Protein AF-A0A9D5PRC6-F1 (afdb_monomer_lite)

Foldseek 3Di:
DPPVVVVVVVVVVVCVVVVVVVCVVVVNPPDDPVPFDFPDKDFLPDPVVVVCVLLVQLQDFQDQDTDWDQALVVVCVRSVVSNVLSCCVVPVCVFLVPVVLQVVLCVVPVVDDARGKAAQVNSVVSSCQAANDDDDRDDADDPFWGADVVSRIIDGRDNDDRNQKDKTWGMWGDGPFWIFTWIWIDDDHDIWIKTWIWTQDPVRGIYTNIMDTD

Sequence (214 aa):
MKNGFLLVLLTAAAVMLFSCTLMDDLGFDTYDYMGEAVTATHTGDSETAALLRPILDILITDSTELPAFDNMGDAITSYRDAVLRHMLETEYTKYSGNRRLIEEAAEEYPELQITQIIPADDFEYTVYRYFGGDVKVSHKDGGVFRYLKKVEGYICNMVPADGGVEAEIISVDETERTYRVRFRCTADETTSEYTALVIKREDGTYYFKKLERA

pLDDT: mean 85.23, std 15.08, range [41.72, 98.06]

Secondary structure (DSSP, 8-state):
--HHHHHHHHHHHHHHHHHHHHHHHTT-----GGGSPP-EEEETTSHHHHHHHHHHTTT-SS-S-PPPBSSHHHHHHHHHHHHHHHHHHHHHHHHHS-HHHHHHHHHH-TTS--S--EEHHHHHHHHHHHH-S-PPP-----SSEEEETTTTEEEESSPPPP---EEEEEEEEE-SSEEEEEEEEEETTEEEEEEEEEEEPTTS-EEEEEEEE-

Radius of gyration: 21.77 Å; chains: 1; bounding box: 44×68×54 Å

Structure (mmCIF, N/CA/C/O backbone):
data_AF-A0A9D5PRC6-F1
#
_entry.id   AF-A0A9D5PRC6-F1
#
loop_
_atom_site.group_PDB
_atom_site.id
_atom_site.type_symbol
_atom_site.label_atom_id
_atom_site.label_alt_id
_atom_site.label_comp_id
_atom_site.label_asym_id
_atom_site.label_entity_id
_atom_site.label_seq_id
_atom_site.pdbx_PDB_ins_code
_atom_site.Cartn_x
_atom_site.Cartn_y
_atom_site.Cartn_z
_atom_site.occupancy
_atom_site.B_iso_or_equiv
_atom_site.auth_seq_id
_atom_site.auth_comp_id
_atom_site.auth_asym_id
_atom_site.auth_atom_id
_atom_site.pdbx_PDB_model_num
ATOM 1 N N . MET A 1 1 ? 9.032 -55.798 -24.758 1.00 50.19 1 MET A N 1
ATOM 2 C CA . MET A 1 1 ? 9.297 -54.708 -23.786 1.00 50.19 1 MET A CA 1
ATOM 3 C C . MET A 1 1 ? 9.374 -53.312 -24.437 1.00 50.19 1 MET A C 1
ATOM 5 O O . MET A 1 1 ? 10.194 -52.509 -24.026 1.00 50.19 1 MET A O 1
ATOM 9 N N . LYS A 1 2 ? 8.532 -52.972 -25.430 1.00 51.09 2 LYS A N 1
ATOM 10 C CA . LYS A 1 2 ? 8.509 -51.611 -26.025 1.00 51.09 2 LYS A CA 1
ATOM 11 C C . LYS A 1 2 ? 7.210 -50.830 -25.761 1.00 51.09 2 LYS A C 1
ATOM 13 O O . LYS A 1 2 ? 7.228 -49.610 -25.820 1.00 51.09 2 LYS A O 1
ATOM 18 N N . ASN A 1 3 ? 6.124 -51.504 -25.371 1.00 51.22 3 ASN A N 1
ATOM 19 C CA . ASN A 1 3 ? 4.805 -50.867 -25.237 1.00 51.22 3 ASN A CA 1
ATOM 20 C C . ASN A 1 3 ? 4.518 -50.300 -23.833 1.00 51.22 3 ASN A C 1
ATOM 22 O O . ASN A 1 3 ? 3.679 -49.420 -23.702 1.00 51.22 3 ASN A O 1
ATOM 26 N N . GLY A 1 4 ? 5.221 -50.762 -22.791 1.00 50.00 4 GLY A N 1
ATOM 27 C CA . GLY A 1 4 ? 5.033 -50.257 -21.421 1.00 50.00 4 GLY A CA 1
ATOM 28 C C . GLY A 1 4 ? 5.674 -48.887 -21.182 1.00 50.00 4 GLY A C 1
ATOM 29 O O . GLY A 1 4 ? 5.119 -48.066 -20.467 1.00 50.00 4 GLY A O 1
ATOM 30 N N . PHE A 1 5 ? 6.809 -48.610 -21.831 1.00 53.84 5 PHE A N 1
ATOM 31 C CA . PHE A 1 5 ? 7.535 -47.346 -21.663 1.00 53.84 5 PHE A CA 1
ATOM 32 C C . PHE A 1 5 ? 6.818 -46.172 -22.349 1.00 53.84 5 PHE A C 1
ATOM 34 O O . PHE A 1 5 ? 6.781 -45.073 -21.809 1.00 53.84 5 PHE A O 1
ATOM 41 N N . LEU A 1 6 ? 6.182 -46.424 -23.501 1.00 50.84 6 LEU A N 1
ATOM 42 C CA . LEU A 1 6 ? 5.393 -45.422 -24.223 1.00 50.84 6 LEU A CA 1
ATOM 43 C C . LEU A 1 6 ? 4.121 -45.032 -23.451 1.00 50.84 6 LEU A C 1
ATOM 45 O O . LEU A 1 6 ? 3.766 -43.860 -23.414 1.00 50.84 6 LEU A O 1
ATOM 49 N N . LEU A 1 7 ? 3.465 -46.005 -22.805 1.00 51.66 7 LEU A N 1
ATOM 50 C CA . LEU A 1 7 ? 2.259 -45.768 -22.008 1.00 51.66 7 LEU A CA 1
ATOM 51 C C . LEU A 1 7 ? 2.567 -44.910 -20.773 1.00 51.66 7 LEU A C 1
ATOM 53 O O . LEU A 1 7 ? 1.839 -43.963 -20.510 1.00 51.66 7 LEU A O 1
ATOM 57 N N . VAL A 1 8 ? 3.679 -45.193 -20.079 1.00 60.03 8 VAL A N 1
ATOM 58 C CA . VAL A 1 8 ? 4.138 -44.411 -18.916 1.00 60.03 8 VAL A CA 1
ATOM 59 C C . VAL A 1 8 ? 4.483 -42.970 -19.311 1.00 60.03 8 VAL A C 1
ATOM 61 O O . VAL A 1 8 ? 4.082 -42.039 -18.612 1.00 60.03 8 VAL A O 1
ATOM 64 N N . LEU A 1 9 ? 5.148 -42.768 -20.455 1.00 54.03 9 LEU A N 1
ATOM 65 C CA . LEU A 1 9 ? 5.464 -41.435 -20.986 1.00 54.03 9 LEU A CA 1
ATOM 66 C C . LEU A 1 9 ? 4.210 -40.642 -21.385 1.00 54.03 9 LEU A C 1
ATOM 68 O O . LEU A 1 9 ? 4.129 -39.451 -21.101 1.00 54.03 9 LEU A O 1
ATOM 72 N N . LEU A 1 10 ? 3.217 -41.301 -21.989 1.00 55.31 10 LEU A N 1
ATOM 73 C CA . LEU A 1 10 ? 1.932 -40.686 -22.341 1.00 55.31 10 LEU A CA 1
ATOM 74 C C . LEU A 1 10 ? 1.116 -40.303 -21.099 1.00 55.31 10 LEU A C 1
ATOM 76 O O . LEU A 1 10 ? 0.544 -39.217 -21.070 1.00 55.31 10 LEU A O 1
ATOM 80 N N . THR A 1 11 ? 1.104 -41.134 -20.051 1.00 57.84 11 THR A N 1
ATOM 81 C CA . THR A 1 11 ? 0.463 -40.771 -18.775 1.00 57.84 11 THR A CA 1
ATOM 82 C C . THR A 1 11 ? 1.202 -39.653 -18.042 1.00 57.84 11 THR A C 1
ATOM 84 O O . THR A 1 11 ? 0.547 -38.782 -17.484 1.00 57.84 11 THR A O 1
ATOM 87 N N . ALA A 1 12 ? 2.539 -39.611 -18.080 1.00 55.56 12 ALA A N 1
ATOM 88 C CA . ALA A 1 12 ? 3.309 -38.523 -17.473 1.00 55.56 12 ALA A CA 1
ATOM 89 C C . ALA A 1 12 ? 3.096 -37.186 -18.208 1.00 55.56 12 ALA A C 1
ATOM 91 O O . ALA A 1 12 ? 2.919 -36.156 -17.564 1.00 55.56 12 ALA A O 1
ATOM 92 N N . ALA A 1 13 ? 3.038 -37.208 -19.544 1.00 55.78 13 ALA A N 1
ATOM 93 C CA . ALA A 1 13 ? 2.726 -36.028 -20.349 1.00 55.78 13 ALA A CA 1
ATOM 94 C C . ALA A 1 13 ? 1.284 -35.542 -20.127 1.00 55.78 13 ALA A C 1
ATOM 96 O O . ALA A 1 13 ? 1.055 -34.343 -20.012 1.00 55.78 13 ALA A O 1
ATOM 97 N N . ALA A 1 14 ? 0.317 -36.459 -20.002 1.00 54.25 14 ALA A N 1
ATOM 98 C CA . ALA A 1 14 ? -1.061 -36.102 -19.677 1.00 54.25 14 ALA A CA 1
ATOM 99 C C . ALA A 1 14 ? -1.172 -35.479 -18.275 1.00 54.25 14 ALA A C 1
ATOM 101 O O . ALA A 1 14 ? -1.819 -34.452 -18.128 1.00 54.25 14 ALA A O 1
ATOM 102 N N . VAL A 1 15 ? -0.494 -36.031 -17.262 1.00 56.38 15 VAL A N 1
ATOM 103 C CA . VAL A 1 15 ? -0.491 -35.458 -15.903 1.00 56.38 15 VAL A CA 1
ATOM 104 C C . VAL A 1 15 ? 0.125 -34.054 -15.879 1.00 56.38 15 VAL A C 1
ATOM 106 O O . VAL A 1 15 ? -0.417 -33.197 -15.192 1.00 56.38 15 VAL A O 1
ATOM 109 N N . MET A 1 16 ? 1.173 -33.779 -16.667 1.00 53.75 16 MET A N 1
ATOM 110 C CA . MET A 1 16 ? 1.731 -32.420 -16.781 1.00 53.75 16 MET A CA 1
ATOM 111 C C . MET A 1 16 ? 0.805 -31.439 -17.519 1.00 53.75 16 MET A C 1
ATOM 113 O O . MET A 1 16 ? 0.735 -30.267 -17.163 1.00 53.75 16 MET A O 1
ATOM 117 N N . LEU A 1 17 ? 0.071 -31.899 -18.538 1.00 50.28 17 LEU A N 1
ATOM 118 C CA . LEU A 1 17 ? -0.867 -31.049 -19.284 1.00 50.28 17 LEU A CA 1
ATOM 119 C C . LEU A 1 17 ? -2.160 -30.773 -18.495 1.00 50.28 17 LEU A C 1
ATOM 121 O O . LEU A 1 17 ? -2.741 -29.695 -18.619 1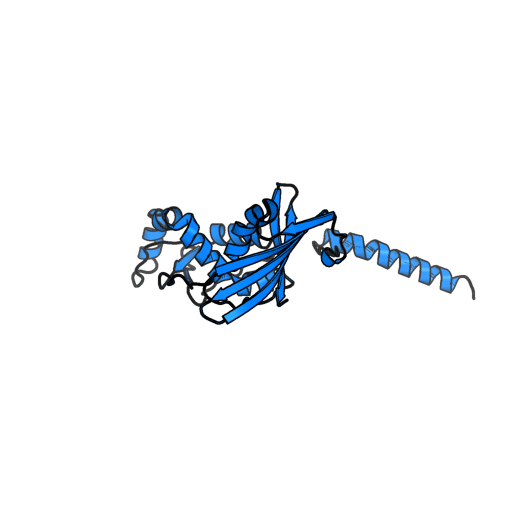.00 50.28 17 LEU A O 1
ATOM 125 N N . PHE A 1 18 ? -2.590 -31.713 -17.648 1.00 47.97 18 PHE A N 1
ATOM 126 C CA . PHE A 1 18 ? -3.718 -31.515 -16.734 1.00 47.97 18 PHE A CA 1
ATOM 127 C C . PHE A 1 18 ? -3.333 -30.762 -15.454 1.00 47.97 18 PHE A C 1
ATOM 129 O O . PHE A 1 18 ? -4.198 -30.134 -14.858 1.00 47.97 18 PHE A O 1
ATOM 136 N N . SER A 1 19 ? -2.066 -30.770 -15.020 1.00 48.88 19 SER A N 1
ATOM 137 C CA . SER A 1 19 ? -1.666 -30.030 -13.815 1.00 48.88 19 SER A CA 1
ATOM 138 C C . SER A 1 19 ? -1.681 -28.515 -14.007 1.00 48.88 19 SER A C 1
ATOM 140 O O . SER A 1 19 ? -2.029 -27.810 -13.070 1.00 48.88 19 SER A O 1
ATOM 142 N N . CYS A 1 20 ? -1.356 -28.011 -15.203 1.00 48.41 20 CYS A N 1
ATOM 143 C CA . CYS A 1 20 ? -1.416 -26.569 -15.475 1.00 48.41 20 CYS A CA 1
ATOM 144 C C . CYS A 1 20 ? -2.861 -26.051 -15.483 1.00 48.41 20 CYS A C 1
ATOM 146 O O . CYS A 1 20 ? -3.150 -25.041 -14.859 1.00 48.41 20 CYS A O 1
ATOM 148 N N . THR A 1 21 ? -3.786 -26.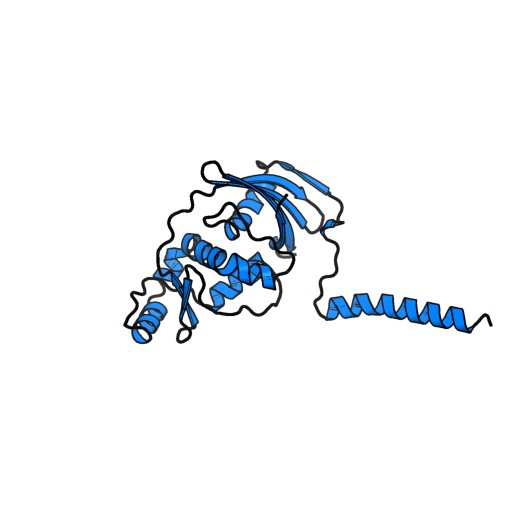790 -16.101 1.00 51.16 21 THR A N 1
ATOM 149 C CA . THR A 1 21 ? -5.207 -26.400 -16.152 1.00 51.16 21 THR A CA 1
ATOM 150 C C . THR A 1 21 ? -5.900 -26.519 -14.795 1.00 51.16 21 THR A C 1
ATOM 152 O O . THR A 1 21 ? -6.727 -25.682 -14.457 1.00 51.16 21 THR A O 1
ATOM 155 N N . LEU A 1 22 ? -5.525 -27.511 -13.979 1.00 43.19 22 LEU A N 1
ATOM 156 C CA . LEU A 1 22 ? -6.057 -27.660 -12.624 1.00 43.19 22 LEU A CA 1
ATOM 157 C C . LEU A 1 22 ? -5.512 -26.597 -11.650 1.00 43.19 22 LEU A C 1
ATOM 159 O O . LEU A 1 22 ? -6.193 -26.262 -10.690 1.00 43.19 22 LEU A O 1
ATOM 163 N N . MET A 1 23 ? -4.291 -26.089 -11.862 1.00 48.72 23 MET A N 1
ATOM 164 C CA . MET A 1 23 ? -3.706 -25.025 -11.033 1.00 48.72 23 MET A CA 1
ATOM 165 C C . MET A 1 23 ? -4.335 -23.659 -11.318 1.00 48.72 23 MET A C 1
ATOM 167 O O . MET A 1 23 ? -4.643 -22.944 -10.364 1.00 48.72 23 MET A O 1
ATOM 171 N N . ASP A 1 24 ? -4.607 -23.350 -12.588 1.00 46.22 24 ASP A N 1
ATOM 172 C CA . ASP A 1 24 ? -5.324 -22.130 -12.976 1.00 46.22 24 ASP A CA 1
ATOM 173 C C . ASP A 1 24 ? -6.770 -22.131 -12.430 1.00 46.22 24 ASP A C 1
ATOM 175 O O . ASP A 1 24 ? -7.211 -21.134 -11.858 1.00 46.22 24 ASP A O 1
ATOM 179 N N . ASP A 1 25 ? -7.479 -23.270 -12.487 1.00 41.72 25 ASP A N 1
ATOM 180 C CA . ASP A 1 25 ? -8.833 -23.431 -11.910 1.00 41.72 25 ASP A CA 1
ATOM 181 C C . ASP A 1 25 ? -8.857 -23.376 -10.365 1.00 41.72 25 ASP A C 1
ATOM 183 O O . ASP A 1 25 ? -9.903 -23.124 -9.764 1.00 41.72 25 ASP A O 1
ATOM 187 N N . LEU A 1 26 ? -7.715 -23.603 -9.706 1.00 49.12 26 LEU A N 1
ATOM 188 C CA . LEU A 1 26 ? -7.546 -23.484 -8.251 1.00 49.12 26 LEU A CA 1
ATOM 189 C C . LEU A 1 26 ? -7.048 -22.093 -7.814 1.00 49.12 26 LEU A C 1
ATOM 191 O O . LEU A 1 26 ? -6.784 -21.899 -6.627 1.00 49.12 26 LEU A O 1
ATOM 195 N N . GLY A 1 27 ? -6.914 -21.138 -8.742 1.00 50.41 27 GLY A N 1
ATOM 196 C CA . GLY A 1 27 ? -6.480 -19.768 -8.451 1.00 50.41 27 GLY A CA 1
ATOM 197 C C . GLY A 1 27 ? -4.969 -19.605 -8.246 1.00 50.41 27 GLY A C 1
ATOM 198 O O . GLY A 1 27 ? -4.519 -18.544 -7.812 1.00 50.41 27 GLY A O 1
ATOM 199 N N . PHE A 1 28 ? -4.162 -20.625 -8.560 1.00 52.41 28 PHE A N 1
ATOM 200 C CA . PHE A 1 28 ? -2.706 -20.509 -8.517 1.00 52.41 28 PHE A CA 1
ATOM 201 C C . PHE A 1 28 ? -2.202 -19.866 -9.808 1.00 52.41 28 PHE A C 1
ATOM 203 O O . PHE A 1 28 ? -2.021 -20.526 -10.824 1.00 52.41 28 PHE A O 1
ATOM 210 N N . ASP A 1 29 ? -1.936 -18.566 -9.746 1.00 67.88 29 ASP A N 1
ATOM 211 C CA . ASP A 1 29 ? -1.265 -17.815 -10.805 1.00 67.88 29 ASP A CA 1
ATOM 212 C C . ASP A 1 29 ? 0.195 -18.291 -10.954 1.00 67.88 29 ASP A C 1
ATOM 214 O O . ASP A 1 29 ? 1.088 -17.848 -10.225 1.00 67.88 29 ASP A O 1
ATOM 218 N N . THR A 1 30 ? 0.409 -19.249 -11.864 1.00 68.19 30 THR A N 1
ATOM 219 C CA . THR A 1 30 ? 1.711 -19.883 -12.160 1.00 68.19 30 THR A CA 1
ATOM 220 C C . THR A 1 30 ? 2.504 -19.168 -13.255 1.00 68.19 30 THR A C 1
ATOM 222 O O . THR A 1 30 ? 3.562 -19.645 -13.673 1.00 68.19 30 THR A O 1
ATOM 225 N N . TYR A 1 31 ? 2.003 -18.031 -13.739 1.00 80.19 31 TYR A N 1
ATOM 226 C CA . TYR A 1 31 ? 2.613 -17.306 -14.841 1.00 80.19 31 TYR A CA 1
ATOM 227 C C . TYR A 1 31 ? 3.961 -16.683 -14.432 1.00 80.19 31 TYR A C 1
ATOM 229 O O . TYR A 1 31 ? 4.071 -16.001 -13.410 1.00 80.19 31 TYR A O 1
ATOM 237 N N . ASP A 1 32 ? 5.003 -16.896 -15.244 1.00 83.88 32 ASP A N 1
ATOM 238 C CA . ASP A 1 32 ? 6.338 -16.332 -15.006 1.00 83.88 32 ASP A CA 1
ATOM 239 C C . ASP A 1 32 ? 6.432 -14.880 -15.501 1.00 83.88 32 ASP A C 1
ATOM 241 O O . ASP A 1 32 ? 6.961 -14.576 -16.572 1.00 83.88 32 ASP A O 1
ATOM 245 N N . TYR A 1 33 ? 5.925 -13.963 -14.682 1.00 86.12 33 TYR A N 1
ATOM 246 C CA . TYR A 1 33 ? 5.985 -12.524 -14.945 1.00 86.12 33 TYR A CA 1
ATOM 247 C C . TYR A 1 33 ? 7.414 -11.961 -14.987 1.00 86.12 33 TYR A C 1
ATOM 249 O O . TYR A 1 33 ? 7.675 -10.965 -15.666 1.00 86.12 33 TYR A O 1
ATOM 257 N N . MET A 1 34 ? 8.363 -12.574 -14.272 1.00 83.62 34 MET A N 1
ATOM 258 C CA . MET A 1 34 ? 9.761 -12.123 -14.259 1.00 83.62 34 MET A CA 1
ATOM 259 C C . MET A 1 34 ? 10.513 -12.556 -15.524 1.00 83.62 34 MET A C 1
ATOM 261 O O . MET A 1 34 ? 11.491 -11.911 -15.903 1.00 83.62 34 MET A O 1
ATOM 265 N N . GLY A 1 35 ? 10.032 -13.599 -16.203 1.00 85.62 35 GLY A N 1
ATOM 266 C CA . GLY A 1 35 ? 10.521 -14.052 -17.503 1.00 85.62 35 GLY A CA 1
ATOM 267 C C . GLY A 1 35 ? 9.974 -13.276 -18.707 1.00 85.62 35 GLY A C 1
ATOM 268 O O . GLY A 1 35 ? 10.502 -13.433 -19.808 1.00 85.62 35 GLY A O 1
ATOM 269 N N . GLU A 1 36 ? 8.950 -12.427 -18.535 1.00 92.12 36 GLU A N 1
ATOM 270 C CA . GLU A 1 36 ? 8.389 -11.647 -19.648 1.00 92.12 36 GLU A CA 1
ATOM 271 C C . GLU A 1 36 ? 9.439 -10.744 -20.311 1.00 92.12 36 GLU A C 1
ATOM 273 O O . GLU A 1 36 ? 10.286 -10.133 -19.647 1.00 92.12 36 GLU A O 1
ATOM 278 N N . ALA A 1 37 ? 9.358 -10.637 -21.638 1.00 92.94 37 ALA A N 1
ATOM 279 C CA . ALA A 1 37 ? 10.221 -9.755 -22.405 1.00 92.94 37 ALA A CA 1
ATOM 280 C C . ALA A 1 37 ? 9.871 -8.287 -22.129 1.00 92.94 37 ALA A C 1
ATOM 282 O O . ALA A 1 37 ? 8.705 -7.890 -22.172 1.00 92.94 37 ALA A O 1
ATOM 283 N N . VAL A 1 38 ? 10.902 -7.480 -21.886 1.00 96.38 38 VAL A N 1
ATOM 284 C CA . VAL A 1 38 ? 10.763 -6.030 -21.733 1.00 96.38 38 VAL A CA 1
ATOM 285 C C . VAL A 1 38 ? 10.447 -5.422 -23.097 1.00 96.38 38 VAL A C 1
ATOM 287 O O . VAL A 1 38 ? 11.204 -5.588 -24.055 1.00 96.38 38 VAL A O 1
ATOM 290 N N . THR A 1 39 ? 9.313 -4.733 -23.186 1.00 96.44 39 THR A N 1
ATOM 291 C CA . THR A 1 39 ? 8.850 -4.036 -24.391 1.00 96.44 39 THR A CA 1
ATOM 292 C C . THR A 1 39 ? 9.319 -2.586 -24.426 1.00 96.44 39 THR A C 1
ATOM 294 O O . THR A 1 39 ? 9.500 -2.035 -25.511 1.00 96.44 39 THR A O 1
ATOM 297 N N . ALA A 1 40 ? 9.527 -1.970 -23.258 1.00 96.19 40 ALA A N 1
ATOM 298 C CA . ALA A 1 40 ? 10.061 -0.619 -23.123 1.00 96.19 40 ALA A CA 1
ATOM 299 C C . ALA A 1 40 ? 10.750 -0.432 -21.763 1.00 96.19 40 ALA A C 1
ATOM 301 O O . ALA A 1 40 ? 10.343 -1.035 -20.775 1.00 96.19 40 ALA A O 1
ATOM 302 N N . THR A 1 41 ? 11.752 0.442 -21.712 1.00 97.00 41 THR A N 1
ATOM 303 C CA . THR A 1 41 ? 12.386 0.886 -20.464 1.00 97.00 41 THR A CA 1
ATOM 304 C C . THR A 1 41 ? 12.214 2.391 -20.350 1.00 97.00 41 THR A C 1
ATOM 306 O O . THR A 1 41 ? 12.559 3.132 -21.273 1.00 97.00 41 THR A O 1
ATOM 309 N N . HIS A 1 42 ? 11.699 2.834 -19.209 1.00 97.12 42 HIS A N 1
ATOM 310 C CA . HIS A 1 42 ? 11.409 4.229 -18.913 1.00 97.12 42 HIS A CA 1
ATOM 311 C C . HIS A 1 42 ? 12.264 4.722 -17.745 1.00 97.12 42 HIS A C 1
ATOM 313 O O . HIS A 1 42 ? 12.591 3.972 -16.823 1.00 97.12 42 HIS A O 1
ATOM 319 N N . THR A 1 43 ? 12.620 6.000 -17.779 1.00 96.50 43 THR A N 1
ATOM 320 C CA . THR A 1 43 ? 13.348 6.683 -16.705 1.00 96.50 43 THR A CA 1
ATOM 321 C C . THR A 1 43 ? 12.412 7.086 -15.562 1.00 96.50 43 THR A C 1
ATOM 323 O O . THR A 1 43 ? 11.187 7.108 -15.717 1.00 96.50 43 THR A O 1
ATOM 326 N N . GLY A 1 44 ? 12.989 7.416 -14.404 1.00 92.00 44 GLY A N 1
ATOM 327 C CA . GLY A 1 44 ? 12.258 7.851 -13.208 1.00 92.00 44 GLY A CA 1
ATOM 328 C C . GLY A 1 44 ? 11.383 9.099 -13.361 1.00 92.00 44 GLY A C 1
ATOM 329 O O . GLY A 1 44 ? 10.431 9.276 -12.607 1.00 92.00 44 GLY A O 1
ATOM 330 N N . ASP A 1 45 ? 11.670 9.939 -14.353 1.00 93.88 45 ASP A N 1
ATOM 331 C CA . ASP A 1 45 ? 10.947 11.173 -14.686 1.00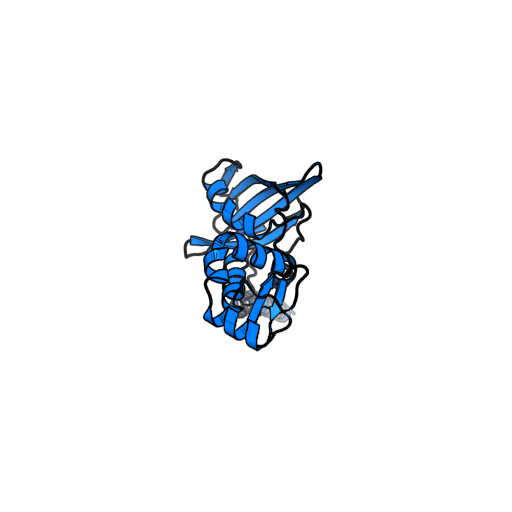 93.88 45 ASP A CA 1
ATOM 332 C C . ASP A 1 45 ? 9.901 10.994 -15.806 1.00 93.88 45 ASP A C 1
ATOM 334 O O . ASP A 1 45 ? 9.273 11.961 -16.237 1.00 93.88 45 ASP A O 1
ATOM 338 N N . SER A 1 46 ? 9.699 9.764 -16.284 1.00 95.12 46 SER A N 1
ATOM 339 C CA . SER A 1 46 ? 8.727 9.452 -17.336 1.00 95.12 46 SER A CA 1
ATOM 340 C C . SER A 1 46 ? 7.268 9.550 -16.868 1.00 95.12 46 SER A C 1
ATOM 342 O O . SER A 1 46 ? 6.955 9.407 -15.685 1.00 95.12 46 SER A O 1
ATOM 344 N N . GLU A 1 47 ? 6.337 9.699 -17.818 1.00 95.44 47 GLU A N 1
ATOM 345 C CA . GLU A 1 47 ? 4.892 9.630 -17.540 1.00 95.44 47 GLU A CA 1
ATOM 346 C C . GLU A 1 47 ? 4.488 8.276 -16.932 1.00 95.44 47 GLU A C 1
ATOM 348 O O . GLU A 1 47 ? 3.655 8.225 -16.027 1.00 95.44 47 GLU A O 1
ATOM 353 N N . THR A 1 48 ? 5.128 7.184 -17.367 1.00 94.56 48 THR A N 1
ATOM 354 C CA . THR A 1 48 ? 4.930 5.841 -16.802 1.00 94.56 48 THR A CA 1
ATOM 355 C C . THR A 1 48 ? 5.342 5.789 -15.332 1.00 94.56 48 THR A C 1
ATOM 357 O O . THR A 1 48 ? 4.610 5.252 -14.501 1.00 94.56 48 THR A O 1
ATOM 360 N N . ALA A 1 49 ? 6.488 6.379 -14.980 1.00 94.69 49 ALA A N 1
ATOM 361 C CA . ALA A 1 49 ? 6.929 6.468 -13.591 1.00 94.69 49 ALA A CA 1
ATOM 362 C C . ALA A 1 49 ? 5.975 7.336 -12.752 1.00 94.69 49 ALA A C 1
ATOM 364 O O . ALA A 1 49 ? 5.594 6.934 -11.653 1.00 94.69 49 ALA A O 1
ATOM 365 N N . ALA A 1 50 ? 5.511 8.471 -13.285 1.00 93.69 50 ALA A N 1
ATOM 366 C CA . ALA A 1 50 ? 4.533 9.326 -12.611 1.00 93.69 50 ALA A CA 1
ATOM 367 C C . ALA A 1 50 ? 3.203 8.599 -12.336 1.00 93.69 50 ALA A C 1
ATOM 369 O O . ALA A 1 50 ? 2.604 8.787 -11.279 1.00 93.69 50 ALA A O 1
ATOM 370 N N . LEU A 1 51 ? 2.769 7.728 -13.249 1.00 92.88 51 LEU A N 1
ATOM 371 C CA . LEU A 1 51 ? 1.579 6.893 -13.082 1.00 92.88 51 LEU A CA 1
ATOM 372 C C . LEU A 1 51 ? 1.761 5.799 -12.014 1.00 92.88 51 LEU A C 1
ATOM 374 O O . LEU A 1 51 ? 0.808 5.469 -11.309 1.00 92.88 51 LEU A O 1
ATOM 378 N N . LEU A 1 52 ? 2.973 5.260 -11.857 1.00 93.88 52 LEU A N 1
ATOM 379 C CA . LEU A 1 52 ? 3.290 4.234 -10.855 1.00 93.88 52 LEU A CA 1
ATOM 380 C C . LEU A 1 52 ? 3.678 4.813 -9.489 1.00 93.88 52 LEU A C 1
ATOM 382 O O . LEU A 1 52 ? 3.751 4.081 -8.504 1.00 93.88 52 LEU A O 1
ATOM 386 N N . ARG A 1 53 ? 3.903 6.122 -9.392 1.00 91.81 53 ARG A N 1
ATOM 387 C CA . ARG A 1 53 ? 4.276 6.758 -8.129 1.00 91.81 53 ARG A CA 1
ATOM 388 C C . ARG A 1 53 ? 3.209 6.599 -7.030 1.00 91.81 53 ARG A C 1
ATOM 390 O O . ARG A 1 53 ? 3.573 6.106 -5.966 1.00 91.81 53 ARG A O 1
ATOM 397 N N . PRO A 1 54 ? 1.912 6.881 -7.269 1.00 88.94 54 PRO A N 1
ATOM 398 C CA . PRO A 1 54 ? 0.895 6.785 -6.220 1.00 88.94 54 PRO A CA 1
ATOM 399 C C . PRO A 1 54 ? 0.719 5.376 -5.649 1.00 88.94 54 PRO A C 1
ATOM 401 O O . PRO A 1 54 ? 0.338 5.222 -4.494 1.00 88.94 54 PRO A O 1
ATOM 404 N N . ILE A 1 55 ? 0.980 4.333 -6.448 1.00 90.06 55 ILE A N 1
ATOM 405 C CA . ILE A 1 55 ? 0.910 2.956 -5.955 1.00 90.06 55 ILE A CA 1
ATOM 406 C C . ILE A 1 55 ? 2.121 2.620 -5.075 1.00 90.06 55 ILE A C 1
ATOM 408 O O . ILE A 1 55 ? 1.943 1.913 -4.093 1.00 90.06 55 ILE A O 1
ATOM 412 N N . LEU A 1 56 ? 3.322 3.152 -5.343 1.00 91.44 56 LEU A N 1
ATOM 413 C CA . LEU A 1 56 ? 4.481 2.973 -4.452 1.00 91.44 56 LEU A CA 1
ATOM 414 C C . LEU A 1 56 ? 4.282 3.626 -3.084 1.00 91.44 56 LEU A C 1
ATOM 416 O O . LEU A 1 56 ? 4.761 3.086 -2.088 1.00 91.44 56 LEU A O 1
ATOM 420 N N . ASP A 1 57 ? 3.536 4.729 -3.024 1.00 88.62 57 ASP A N 1
ATOM 421 C CA . ASP A 1 57 ? 3.240 5.433 -1.774 1.00 88.62 57 ASP A CA 1
ATOM 422 C C . ASP A 1 57 ? 2.454 4.556 -0.771 1.00 88.62 57 ASP A C 1
ATOM 424 O O . ASP A 1 57 ? 2.459 4.849 0.419 1.00 88.62 57 ASP A O 1
ATOM 428 N N . ILE A 1 58 ? 1.838 3.436 -1.195 1.00 90.06 58 ILE A N 1
ATOM 429 C CA . ILE A 1 58 ? 1.223 2.466 -0.264 1.00 90.06 58 ILE A CA 1
ATOM 430 C C . ILE A 1 58 ? 2.261 1.681 0.553 1.00 90.06 58 ILE A C 1
ATOM 432 O O . ILE A 1 58 ? 1.944 1.153 1.619 1.00 90.06 58 ILE A O 1
ATOM 436 N N . LEU A 1 59 ? 3.482 1.537 0.026 1.00 89.00 59 LEU A N 1
ATOM 437 C CA . LEU A 1 59 ? 4.554 0.758 0.649 1.00 89.00 59 LEU A CA 1
ATOM 438 C C . LEU A 1 59 ? 5.385 1.604 1.617 1.00 89.00 59 LEU A C 1
ATOM 440 O O . LEU A 1 59 ? 6.083 1.047 2.461 1.00 89.00 59 LEU A O 1
ATOM 444 N N . ILE A 1 60 ? 5.346 2.928 1.473 1.00 81.19 60 ILE A N 1
ATOM 445 C CA . ILE A 1 60 ? 6.260 3.849 2.145 1.00 81.19 60 ILE A CA 1
ATOM 446 C C . ILE A 1 60 ? 5.556 4.438 3.364 1.00 81.19 60 ILE A C 1
ATOM 448 O O . ILE A 1 60 ? 4.495 5.040 3.248 1.00 81.19 60 ILE A O 1
ATOM 452 N N . THR A 1 61 ? 6.156 4.270 4.542 1.00 70.88 61 THR A N 1
ATOM 453 C CA . THR A 1 61 ? 5.662 4.870 5.788 1.00 70.88 61 THR A CA 1
ATOM 454 C C . THR A 1 61 ? 6.716 5.764 6.422 1.00 70.88 61 THR A C 1
ATOM 456 O O . THR A 1 61 ? 6.666 6.982 6.331 1.00 70.88 61 THR A O 1
ATOM 459 N N . ASP A 1 62 ? 7.664 5.141 7.106 1.00 72.12 62 ASP A N 1
ATOM 460 C CA . ASP A 1 62 ? 8.573 5.751 8.075 1.00 72.12 62 ASP A CA 1
ATOM 461 C C . ASP A 1 62 ? 9.895 4.990 8.199 1.00 72.12 62 ASP A C 1
ATOM 463 O O . ASP A 1 62 ? 10.723 5.294 9.053 1.00 72.12 62 ASP A O 1
ATOM 467 N N . SER A 1 63 ? 10.105 4.007 7.327 1.00 79.81 63 SER A N 1
ATOM 468 C CA . SER A 1 63 ? 11.324 3.222 7.251 1.00 79.81 63 SER A CA 1
ATOM 469 C C . SER A 1 63 ? 11.808 3.157 5.810 1.00 79.81 63 SER A C 1
ATOM 471 O O . SER A 1 63 ? 11.024 2.956 4.882 1.00 79.81 63 SER A O 1
ATOM 473 N N . THR A 1 64 ? 13.120 3.281 5.627 1.00 83.50 64 THR A N 1
ATOM 474 C CA . THR A 1 64 ? 13.787 2.938 4.366 1.00 83.50 64 THR A CA 1
ATOM 475 C C . THR A 1 64 ? 13.916 1.431 4.182 1.00 83.50 64 THR A C 1
ATOM 477 O O . THR A 1 64 ? 14.161 0.985 3.069 1.00 83.50 64 THR A O 1
ATOM 480 N N . GLU A 1 65 ? 13.749 0.647 5.250 1.00 88.25 65 GLU A N 1
ATOM 481 C CA . GLU A 1 65 ? 13.769 -0.811 5.226 1.00 88.25 65 GLU A CA 1
ATOM 482 C C . GLU A 1 65 ? 12.350 -1.349 5.021 1.00 88.25 65 GLU A C 1
ATOM 484 O O . GLU A 1 65 ? 11.561 -1.458 5.963 1.00 88.25 65 GLU A O 1
ATOM 489 N N . LEU A 1 66 ? 12.042 -1.673 3.767 1.00 91.38 66 LEU A N 1
ATOM 490 C CA . LEU A 1 66 ? 10.784 -2.268 3.334 1.00 91.38 66 LEU A CA 1
ATOM 491 C C . LEU A 1 66 ? 10.854 -3.811 3.388 1.00 91.38 66 LEU A C 1
ATOM 493 O O . LEU A 1 66 ? 11.765 -4.392 2.784 1.00 91.38 66 LEU A O 1
ATOM 497 N N . PRO A 1 67 ? 9.921 -4.499 4.080 1.00 92.44 67 PRO A N 1
ATOM 498 C CA . PRO A 1 67 ? 9.867 -5.961 4.097 1.00 92.44 67 PRO A CA 1
ATOM 499 C C . PRO A 1 67 ? 9.593 -6.556 2.708 1.00 92.44 67 PRO A C 1
ATOM 501 O O . PRO A 1 67 ? 8.548 -6.321 2.112 1.00 92.44 67 PRO A O 1
ATOM 504 N N . ALA A 1 68 ? 10.510 -7.374 2.194 1.00 94.31 68 ALA A N 1
ATOM 505 C CA . ALA A 1 68 ? 10.297 -8.082 0.933 1.00 94.31 68 ALA A CA 1
ATOM 506 C C . ALA A 1 68 ? 9.108 -9.057 1.020 1.00 94.31 68 ALA A C 1
ATOM 508 O O . ALA A 1 68 ? 8.843 -9.638 2.075 1.00 94.31 68 ALA A O 1
ATOM 509 N N . PHE A 1 69 ? 8.429 -9.273 -0.106 1.00 93.25 69 PHE A N 1
ATOM 510 C CA . PHE A 1 69 ? 7.349 -10.251 -0.222 1.00 93.25 69 PHE A CA 1
ATOM 511 C C . PHE A 1 69 ? 7.273 -10.821 -1.635 1.00 93.25 69 PHE A C 1
ATOM 513 O O . PHE A 1 69 ? 7.521 -10.125 -2.620 1.00 93.25 69 PHE A O 1
ATOM 520 N N . ASP A 1 70 ? 6.871 -12.084 -1.734 1.00 90.00 70 ASP A N 1
ATOM 521 C CA . ASP A 1 70 ? 6.605 -12.789 -2.992 1.00 90.00 70 ASP A CA 1
ATOM 522 C C . ASP A 1 70 ? 5.194 -13.385 -3.069 1.00 90.00 70 ASP A C 1
ATOM 524 O O . ASP A 1 70 ? 4.805 -13.965 -4.084 1.00 90.00 70 ASP A O 1
ATOM 528 N N . ASN A 1 71 ? 4.413 -13.205 -2.006 1.00 85.94 71 ASN A N 1
ATOM 529 C CA . ASN A 1 71 ? 3.039 -13.643 -1.907 1.00 85.94 71 ASN A CA 1
ATOM 530 C C . ASN A 1 71 ? 2.199 -12.623 -1.130 1.00 85.94 71 ASN A C 1
ATOM 532 O O . ASN A 1 71 ? 2.689 -11.838 -0.315 1.00 85.94 71 ASN A O 1
ATOM 536 N N . MET A 1 72 ? 0.897 -12.658 -1.390 1.00 84.00 72 MET A N 1
ATOM 537 C CA . MET A 1 72 ? -0.062 -11.704 -0.843 1.00 84.00 72 MET A CA 1
ATOM 538 C C . MET A 1 72 ? -0.232 -11.831 0.677 1.00 84.00 72 MET A C 1
ATOM 540 O O . MET A 1 72 ? -0.412 -10.820 1.346 1.00 84.00 72 MET A O 1
ATOM 544 N N . GLY A 1 73 ? -0.166 -13.039 1.244 1.00 85.44 73 GLY A N 1
ATOM 545 C CA . GLY A 1 73 ? -0.330 -13.235 2.690 1.00 85.44 73 GLY A CA 1
ATOM 546 C C . GLY A 1 73 ? 0.740 -12.498 3.499 1.00 85.44 73 GLY A C 1
ATOM 547 O O . GLY A 1 73 ? 0.428 -11.805 4.478 1.00 85.44 73 GLY A O 1
ATOM 548 N N . ASP A 1 74 ? 1.986 -12.583 3.035 1.00 87.75 74 ASP A N 1
ATOM 549 C CA . ASP A 1 74 ? 3.120 -11.877 3.629 1.00 87.75 74 ASP A CA 1
ATOM 550 C C . ASP A 1 74 ? 3.039 -10.370 3.380 1.00 87.75 74 ASP A C 1
ATOM 552 O O . ASP A 1 74 ? 3.277 -9.587 4.306 1.00 87.75 74 ASP A O 1
ATOM 556 N N . ALA A 1 75 ? 2.617 -9.955 2.179 1.00 89.94 75 ALA A N 1
ATOM 557 C CA . ALA A 1 75 ? 2.413 -8.547 1.846 1.00 89.94 75 ALA A CA 1
ATOM 558 C C . ALA A 1 75 ? 1.377 -7.893 2.776 1.00 89.94 75 ALA A C 1
ATOM 560 O O . ALA A 1 75 ? 1.664 -6.891 3.427 1.00 89.94 75 ALA A O 1
ATOM 561 N N . ILE A 1 76 ? 0.199 -8.507 2.928 1.00 87.69 76 ILE A N 1
ATOM 562 C CA . ILE A 1 76 ? -0.879 -8.011 3.798 1.00 87.69 76 ILE A CA 1
ATOM 563 C C . ILE A 1 76 ? -0.416 -7.922 5.242 1.00 87.69 76 ILE A C 1
ATOM 565 O O . ILE A 1 76 ? -0.716 -6.951 5.933 1.00 87.69 76 ILE A O 1
ATOM 569 N N . THR A 1 77 ? 0.301 -8.940 5.711 1.00 87.88 77 THR A N 1
ATOM 570 C CA . THR A 1 77 ? 0.777 -8.975 7.092 1.00 87.88 77 THR A CA 1
ATOM 571 C C . THR A 1 77 ? 1.804 -7.876 7.351 1.00 87.88 77 THR A C 1
ATOM 573 O O . THR A 1 77 ? 1.739 -7.231 8.397 1.00 87.88 77 THR A O 1
ATOM 576 N N . SER A 1 78 ? 2.715 -7.650 6.406 1.00 89.88 78 SER A N 1
ATOM 577 C CA . SER A 1 78 ? 3.844 -6.727 6.562 1.00 89.88 78 SER A CA 1
ATOM 578 C C . SER A 1 78 ? 3.459 -5.265 6.328 1.00 89.88 78 SER A C 1
ATOM 580 O O . SER A 1 78 ? 3.942 -4.388 7.037 1.00 89.88 78 SER A O 1
ATOM 582 N N . TYR A 1 79 ? 2.550 -4.999 5.385 1.00 91.19 79 TYR A N 1
ATOM 583 C CA . TYR A 1 79 ? 2.164 -3.645 4.962 1.00 91.19 79 TYR A CA 1
ATOM 584 C C . TYR A 1 79 ? 0.831 -3.169 5.532 1.00 91.19 79 TYR A C 1
ATOM 586 O O . TYR A 1 79 ? 0.320 -2.121 5.146 1.00 91.19 79 TYR A O 1
ATOM 594 N N . ARG A 1 80 ? 0.258 -3.904 6.484 1.00 91.06 80 ARG A N 1
ATOM 595 C CA . ARG A 1 80 ? -1.033 -3.576 7.091 1.00 91.06 80 ARG A CA 1
ATOM 596 C C . ARG A 1 80 ? -1.125 -2.133 7.599 1.00 91.06 80 ARG A C 1
ATOM 598 O O . ARG A 1 80 ? -2.061 -1.413 7.253 1.00 91.06 80 ARG A O 1
ATOM 605 N N . ASP A 1 81 ? -0.171 -1.736 8.435 1.00 90.31 81 ASP A N 1
ATOM 606 C CA . ASP A 1 81 ? -0.154 -0.399 9.035 1.00 90.31 81 ASP A CA 1
ATOM 607 C C . ASP A 1 81 ? 0.202 0.672 7.998 1.00 90.31 81 ASP A C 1
ATOM 609 O O . ASP A 1 81 ? -0.267 1.801 8.119 1.00 90.31 81 ASP A O 1
ATOM 613 N N . ALA A 1 82 ? 0.960 0.312 6.957 1.00 90.44 82 ALA A N 1
ATOM 614 C CA . ALA A 1 82 ? 1.267 1.196 5.838 1.00 90.44 82 ALA A CA 1
ATOM 615 C C . ALA A 1 82 ? 0.022 1.539 5.023 1.00 90.44 82 ALA A C 1
ATOM 617 O O . ALA A 1 82 ? -0.280 2.711 4.815 1.00 90.44 82 ALA A O 1
ATOM 618 N N . VAL A 1 83 ? -0.776 0.528 4.677 1.00 92.88 83 VAL A N 1
ATOM 619 C CA . VAL A 1 83 ? -2.056 0.719 3.988 1.00 92.88 83 VAL A CA 1
ATOM 620 C C . VAL A 1 83 ? -3.003 1.578 4.822 1.00 92.88 83 VAL A C 1
ATOM 622 O O . VAL A 1 83 ? -3.566 2.543 4.314 1.00 92.88 83 VAL A O 1
ATOM 625 N N . LEU A 1 84 ? -3.168 1.265 6.112 1.00 93.12 84 LEU A N 1
ATOM 626 C CA . LEU A 1 84 ? -4.040 2.050 6.988 1.00 93.12 84 LEU A CA 1
ATOM 627 C C . LEU A 1 84 ? -3.561 3.498 7.150 1.00 93.12 84 LEU A C 1
ATOM 629 O O . LEU A 1 84 ? -4.387 4.411 7.198 1.00 93.12 84 LEU A O 1
ATOM 633 N N . ARG A 1 85 ? -2.243 3.719 7.219 1.00 90.56 85 ARG A N 1
ATOM 634 C CA . ARG A 1 85 ? -1.659 5.063 7.253 1.00 90.56 85 ARG A CA 1
ATOM 635 C C . ARG A 1 85 ? -1.972 5.822 5.972 1.00 90.56 85 ARG A C 1
ATOM 637 O O . ARG A 1 85 ? -2.562 6.894 6.055 1.00 90.56 85 ARG A O 1
ATOM 644 N N . HIS A 1 86 ? -1.681 5.230 4.820 1.00 90.25 86 HIS A N 1
ATOM 645 C CA . HIS A 1 86 ? -1.976 5.824 3.522 1.00 90.25 86 HIS A CA 1
ATOM 646 C C . HIS A 1 86 ? -3.462 6.181 3.379 1.00 90.25 86 HIS A C 1
ATOM 648 O O . HIS A 1 86 ? -3.800 7.265 2.909 1.00 90.25 86 HIS A O 1
ATOM 654 N N . MET A 1 87 ? -4.370 5.307 3.832 1.00 92.56 87 MET A N 1
ATOM 655 C CA . MET A 1 87 ? -5.808 5.599 3.855 1.00 92.56 87 MET A CA 1
ATOM 656 C C . MET A 1 87 ? -6.116 6.838 4.707 1.00 92.56 87 MET A C 1
ATOM 658 O O . MET A 1 87 ? -6.840 7.723 4.252 1.00 92.56 87 MET A O 1
ATOM 662 N N . LEU A 1 88 ? -5.557 6.948 5.918 1.00 90.38 88 LEU A N 1
ATOM 663 C CA . LEU A 1 88 ? -5.747 8.148 6.737 1.00 90.38 88 LEU A CA 1
ATOM 664 C C . LEU A 1 88 ? -5.167 9.403 6.094 1.00 90.38 88 LEU A C 1
ATOM 666 O O . LEU A 1 88 ? -5.807 10.443 6.169 1.00 90.38 88 LEU A O 1
ATOM 670 N N . GLU A 1 89 ? -3.992 9.331 5.483 1.00 87.81 89 GLU A N 1
ATOM 671 C CA . GLU A 1 89 ? -3.331 10.497 4.887 1.00 87.81 89 GLU A CA 1
ATOM 672 C C . GLU A 1 89 ? -4.071 11.002 3.644 1.00 87.81 89 GLU A C 1
ATOM 674 O O . GLU A 1 89 ? -4.238 12.208 3.464 1.00 87.81 89 GLU A O 1
ATOM 679 N N . THR A 1 90 ? -4.580 10.086 2.819 1.00 88.69 90 THR A N 1
ATOM 680 C CA . THR A 1 90 ? -5.259 10.424 1.559 1.00 88.69 90 THR A CA 1
ATOM 681 C C . THR A 1 90 ? -6.746 10.731 1.731 1.00 88.69 90 THR A C 1
ATOM 683 O O . THR A 1 90 ? -7.287 11.569 1.008 1.00 88.69 90 THR A O 1
ATOM 686 N N . GLU A 1 91 ? -7.421 10.107 2.701 1.00 91.50 91 GLU A N 1
ATOM 687 C CA . GLU A 1 91 ? -8.869 10.233 2.899 1.00 91.50 91 GLU A CA 1
ATOM 688 C C . GLU A 1 91 ? -9.254 10.591 4.350 1.00 91.50 91 GLU A C 1
ATOM 690 O O . GLU A 1 91 ? -10.339 10.238 4.815 1.00 91.50 91 GLU A O 1
ATOM 695 N N . TYR A 1 92 ? -8.423 11.344 5.085 1.00 90.25 92 TYR A N 1
ATOM 696 C CA . TYR A 1 92 ? -8.679 11.691 6.497 1.00 90.25 92 TYR A CA 1
ATOM 697 C C . TYR A 1 92 ? -10.106 12.195 6.767 1.00 90.25 92 TYR A C 1
ATOM 699 O O . TYR A 1 92 ? -10.756 11.790 7.735 1.00 90.25 92 TYR A O 1
ATOM 707 N N . THR A 1 93 ? -10.622 13.088 5.915 1.00 92.50 93 THR A N 1
ATOM 708 C CA . THR A 1 93 ? -11.961 13.681 6.069 1.00 92.50 93 THR A CA 1
ATOM 709 C C . THR A 1 93 ? -13.078 12.644 5.960 1.00 92.50 93 THR A C 1
ATOM 711 O O . THR A 1 93 ? -14.098 12.782 6.633 1.00 92.50 93 THR A O 1
ATOM 714 N N . LYS A 1 94 ? -12.891 11.585 5.165 1.00 95.25 94 LYS A N 1
ATOM 715 C CA . LYS A 1 94 ? -13.843 10.473 5.059 1.00 95.25 94 LYS A CA 1
ATOM 716 C C . LYS A 1 94 ? -13.957 9.736 6.398 1.00 95.25 94 LYS A C 1
ATOM 718 O O . LYS A 1 94 ? -15.064 9.520 6.885 1.00 95.25 94 LYS A O 1
ATOM 723 N N . TYR A 1 95 ? -12.821 9.427 7.023 1.00 95.00 95 TYR A N 1
ATOM 724 C CA . TYR A 1 95 ? -12.760 8.621 8.250 1.00 95.00 95 TYR A CA 1
ATOM 725 C C . TYR A 1 95 ? -13.042 9.415 9.530 1.00 95.00 95 TYR A C 1
ATOM 727 O O . TYR A 1 95 ? -13.658 8.894 10.456 1.00 95.00 95 TYR A O 1
ATOM 735 N N . SER A 1 96 ? -12.659 10.692 9.577 1.00 93.69 96 SER A N 1
ATOM 736 C CA . SER A 1 96 ? -13.025 11.618 10.665 1.00 93.69 96 SER A CA 1
ATOM 737 C C . SER A 1 96 ? -14.447 12.180 10.526 1.00 93.69 96 SER A C 1
ATOM 739 O O . SER A 1 96 ? -15.052 12.621 11.502 1.00 93.69 96 SER A O 1
ATOM 741 N N . GLY A 1 97 ? -15.014 12.150 9.316 1.00 93.00 97 GLY A N 1
ATOM 742 C CA . GLY A 1 97 ? -16.373 12.605 9.021 1.00 93.00 97 GLY A CA 1
ATOM 743 C C . GLY A 1 97 ? -17.465 11.569 9.296 1.00 93.00 97 GLY A C 1
ATOM 744 O O . GLY A 1 97 ? -18.644 11.933 9.334 1.00 93.00 97 GLY A O 1
ATOM 745 N N . ASN A 1 98 ? -17.111 10.299 9.518 1.00 93.69 98 ASN A N 1
ATOM 746 C CA . ASN A 1 98 ? -18.062 9.214 9.776 1.00 93.69 98 ASN A CA 1
ATOM 747 C C . ASN A 1 98 ? -18.593 9.242 11.222 1.00 93.69 98 ASN A C 1
ATOM 749 O O . ASN A 1 98 ? -18.327 8.352 12.028 1.00 93.69 98 ASN A O 1
ATOM 753 N N . ARG A 1 99 ? -19.360 10.289 11.552 1.00 95.06 99 ARG A N 1
ATOM 754 C CA . ARG A 1 99 ? -19.858 10.545 12.915 1.00 95.06 99 ARG A CA 1
ATOM 755 C C . ARG A 1 99 ? -20.628 9.374 13.505 1.00 95.06 99 ARG A C 1
ATOM 757 O O . ARG A 1 99 ? -20.401 9.046 14.657 1.00 95.06 99 ARG A O 1
ATOM 764 N N . ARG A 1 100 ? -21.469 8.713 12.702 1.00 95.69 100 ARG A N 1
ATOM 765 C CA . ARG A 1 100 ? -22.266 7.567 13.157 1.00 95.69 100 ARG A CA 1
ATOM 766 C C . ARG A 1 100 ? -21.375 6.454 13.710 1.00 95.69 100 ARG A C 1
ATOM 768 O O . ARG A 1 100 ? -21.622 5.974 14.807 1.00 95.69 100 ARG A O 1
ATOM 775 N N . LEU A 1 101 ? -20.348 6.057 12.956 1.00 95.50 101 LEU A N 1
ATOM 776 C CA . LEU A 1 101 ? -19.456 4.974 13.369 1.00 95.50 101 LEU A CA 1
ATOM 777 C C . LEU A 1 101 ? -18.530 5.405 14.516 1.00 95.50 101 LEU A C 1
ATOM 779 O O . LEU A 1 101 ? -18.211 4.596 15.379 1.00 95.50 101 LEU A O 1
ATOM 783 N N . ILE A 1 102 ? -18.126 6.679 14.554 1.00 96.31 102 ILE A N 1
ATOM 784 C CA . ILE A 1 102 ? -17.339 7.241 15.662 1.00 96.31 102 ILE A CA 1
ATOM 785 C C . ILE A 1 102 ? -18.144 7.231 16.967 1.00 96.31 102 ILE A C 1
ATOM 787 O O . ILE A 1 102 ? -17.616 6.827 17.998 1.00 96.31 102 ILE A O 1
ATOM 791 N N . GLU A 1 103 ? -19.405 7.663 16.928 1.00 96.06 103 GLU A N 1
ATOM 792 C CA . GLU A 1 103 ? -20.309 7.666 18.083 1.00 96.06 103 GLU A CA 1
ATOM 793 C C . GLU A 1 103 ? -20.562 6.235 18.578 1.00 96.06 103 GLU A C 1
ATOM 795 O O . GLU A 1 103 ? -20.364 5.959 19.757 1.00 96.06 103 GLU A O 1
ATOM 800 N N . GLU A 1 104 ? -20.873 5.304 17.669 1.00 96.94 104 GLU A N 1
ATOM 801 C CA . GLU A 1 104 ? -21.038 3.873 17.970 1.00 96.94 104 GLU A CA 1
ATOM 802 C C . GLU A 1 104 ? -19.778 3.274 18.623 1.00 96.94 104 GLU A C 1
ATOM 804 O O . GLU A 1 104 ? -19.848 2.571 19.632 1.00 96.94 104 GLU A O 1
ATOM 809 N N . ALA A 1 105 ? -18.596 3.607 18.101 1.00 96.06 105 ALA A N 1
ATOM 810 C CA . ALA A 1 105 ? -17.334 3.158 18.673 1.00 96.06 105 ALA A CA 1
ATOM 811 C C . ALA A 1 105 ? -17.062 3.775 20.054 1.00 96.06 105 ALA A C 1
ATOM 813 O O . ALA A 1 105 ? -16.564 3.085 20.940 1.00 96.06 105 ALA A O 1
ATOM 814 N N . ALA A 1 106 ? -17.392 5.051 20.259 1.00 95.31 106 ALA A N 1
ATOM 815 C CA . ALA A 1 106 ? -17.212 5.724 21.543 1.00 95.31 106 ALA A CA 1
ATOM 816 C C . ALA A 1 106 ? -18.155 5.176 22.629 1.00 95.31 106 ALA A C 1
ATOM 818 O O . ALA A 1 106 ? -17.783 5.148 23.801 1.00 95.31 106 ALA A O 1
ATOM 819 N N . GLU A 1 107 ? -19.349 4.709 22.256 1.00 96.75 107 GLU A N 1
ATOM 820 C CA . GLU A 1 107 ? -20.258 4.009 23.172 1.00 96.75 107 GLU A CA 1
ATOM 821 C C . GLU A 1 107 ? -19.706 2.638 23.588 1.00 96.75 107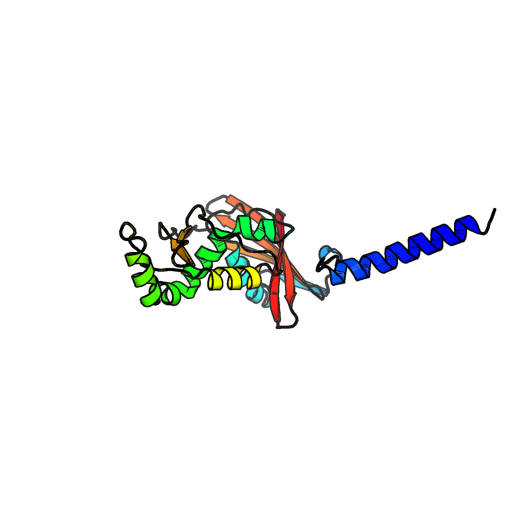 GLU A C 1
ATOM 823 O O . GLU A 1 107 ? -19.751 2.274 24.765 1.00 96.75 107 GLU A O 1
ATOM 828 N N . GLU A 1 108 ? -19.148 1.887 22.637 1.00 97.75 108 GLU A N 1
ATOM 829 C CA . GLU A 1 108 ? -18.625 0.538 22.876 1.00 97.75 108 GLU A CA 1
ATOM 830 C C . GLU A 1 108 ? -17.250 0.497 23.565 1.00 97.75 108 GLU A C 1
ATOM 832 O O . GLU A 1 108 ? -16.898 -0.531 24.167 1.00 97.75 108 GLU A O 1
ATOM 837 N N . TYR A 1 109 ? -16.498 1.599 23.464 1.00 95.94 109 TYR A N 1
ATOM 838 C CA . TYR A 1 109 ? -15.139 1.794 23.981 1.00 95.94 109 TYR A CA 1
ATOM 839 C C . TYR A 1 109 ? -14.979 3.181 24.643 1.00 95.94 109 TYR A C 1
ATOM 841 O O . TYR A 1 109 ? -14.208 4.020 24.160 1.00 95.94 109 TYR A O 1
ATOM 849 N N . PRO A 1 110 ? -15.689 3.456 25.753 1.00 93.69 110 PRO A N 1
ATOM 850 C CA . PRO A 1 110 ? -15.753 4.785 26.374 1.00 93.69 110 PRO A CA 1
ATOM 851 C C . PRO A 1 110 ? -14.417 5.280 26.948 1.00 93.69 110 PRO A C 1
ATOM 853 O O . PRO A 1 110 ? -14.256 6.467 27.233 1.00 93.69 110 PRO A O 1
ATOM 856 N N . GLU A 1 111 ? -13.451 4.386 27.148 1.00 93.62 111 GLU A N 1
ATOM 857 C CA . GLU A 1 111 ? -12.096 4.709 27.590 1.00 93.62 111 GLU A CA 1
ATOM 858 C C . GLU A 1 111 ? -11.195 5.273 26.479 1.00 93.62 111 GLU A C 1
ATOM 860 O O . GLU A 1 111 ? -10.105 5.768 26.773 1.00 93.62 111 GLU A O 1
ATOM 865 N N . LEU A 1 112 ? -11.619 5.190 25.213 1.00 91.94 112 LEU A N 1
ATOM 866 C CA . LEU A 1 112 ? -10.837 5.623 24.059 1.00 91.94 112 LEU A CA 1
ATOM 867 C C . LEU A 1 112 ? -11.337 6.967 23.525 1.00 91.94 112 LEU A C 1
ATOM 869 O O . LEU A 1 112 ? -12.529 7.188 23.335 1.00 91.94 112 LEU A O 1
ATOM 873 N N . GLN A 1 113 ? -10.402 7.860 23.200 1.00 90.00 113 GLN A N 1
ATOM 874 C CA . GLN A 1 113 ? -10.717 9.071 22.449 1.00 90.00 113 GLN A CA 1
ATOM 875 C C . GLN A 1 113 ? -10.696 8.760 20.948 1.00 90.00 113 GLN A C 1
ATOM 877 O O . GLN A 1 113 ? -9.637 8.748 20.323 1.00 90.00 113 GLN A O 1
ATOM 882 N N . ILE A 1 114 ? -11.870 8.513 20.370 1.00 92.81 114 ILE A N 1
ATOM 883 C CA . ILE A 1 114 ? -12.016 8.158 18.954 1.00 92.81 114 ILE A CA 1
ATOM 884 C C . ILE A 1 114 ? -12.375 9.412 18.153 1.00 92.81 114 ILE A C 1
ATOM 886 O O . ILE A 1 114 ? -13.440 9.996 18.329 1.00 92.81 114 ILE A O 1
ATOM 890 N N . THR A 1 115 ? -11.468 9.848 17.280 1.00 91.56 115 THR A N 1
ATOM 891 C CA . THR A 1 115 ? -11.645 11.040 16.423 1.00 91.56 115 THR A CA 1
ATOM 892 C C . THR A 1 115 ? -11.746 10.708 14.936 1.00 91.56 115 THR A C 1
ATOM 894 O O . THR A 1 115 ? -12.142 11.552 14.134 1.00 91.56 115 THR A O 1
ATOM 897 N N . GLN A 1 116 ? -11.391 9.481 14.568 1.00 93.81 116 GLN A N 1
ATOM 898 C CA . GLN A 1 116 ? -11.497 8.920 13.230 1.00 93.81 116 GLN A CA 1
ATOM 899 C C . GLN A 1 116 ? -11.664 7.409 13.353 1.00 93.81 116 GLN A C 1
ATOM 901 O O . GLN A 1 116 ? -11.235 6.824 14.353 1.00 93.81 116 GLN A O 1
ATOM 906 N N . ILE A 1 117 ? -12.252 6.793 12.334 1.00 96.00 117 ILE A N 1
ATOM 907 C CA . ILE A 1 117 ? -12.325 5.339 12.235 1.00 96.00 117 ILE A CA 1
ATOM 908 C C . ILE A 1 117 ? -12.308 4.896 10.768 1.00 96.00 117 ILE A C 1
ATOM 910 O O . ILE A 1 117 ? -13.089 5.389 9.952 1.00 96.00 117 ILE A O 1
ATOM 914 N N . ILE A 1 118 ? -11.420 3.956 10.437 1.00 96.94 118 ILE A N 1
ATOM 915 C CA . ILE A 1 118 ? -11.391 3.279 9.134 1.00 96.94 118 ILE A CA 1
ATOM 916 C C . ILE A 1 118 ? -12.225 1.997 9.238 1.00 96.94 118 ILE A C 1
ATOM 918 O O . ILE A 1 118 ? -11.843 1.115 10.010 1.00 96.94 118 ILE A O 1
ATOM 922 N N . PRO A 1 119 ? -13.327 1.842 8.486 1.00 97.19 119 PRO A N 1
ATOM 923 C CA . PRO A 1 119 ? -14.072 0.584 8.441 1.00 97.19 119 PRO A CA 1
ATOM 924 C C . PRO A 1 119 ? -13.196 -0.587 7.980 1.00 97.19 119 PRO A C 1
ATOM 926 O O . PRO A 1 119 ? -12.330 -0.423 7.117 1.00 97.19 119 PRO A O 1
ATOM 929 N N . ALA A 1 120 ? -13.427 -1.779 8.529 1.00 96.25 120 ALA A N 1
ATOM 930 C CA . ALA A 1 120 ? -12.673 -2.969 8.152 1.00 96.25 120 ALA A CA 1
ATOM 931 C C . ALA A 1 120 ? -12.830 -3.306 6.663 1.00 96.25 120 ALA A C 1
ATOM 933 O O . ALA A 1 120 ? -11.821 -3.544 6.003 1.00 96.25 120 ALA A O 1
ATOM 934 N N . ASP A 1 121 ? -14.047 -3.211 6.129 1.00 95.38 121 ASP A N 1
ATOM 935 C CA . ASP A 1 121 ? -14.345 -3.458 4.712 1.00 95.38 121 ASP A CA 1
ATOM 936 C C . ASP A 1 121 ? -13.588 -2.503 3.775 1.00 95.38 121 ASP A C 1
ATOM 938 O O . ASP A 1 121 ? -13.054 -2.925 2.750 1.00 95.38 121 ASP A O 1
ATOM 942 N N . ASP A 1 122 ? -13.475 -1.220 4.141 1.00 96.25 122 ASP A N 1
ATOM 943 C CA . ASP A 1 122 ? -12.702 -0.230 3.379 1.00 96.25 122 ASP A CA 1
ATOM 944 C C . ASP A 1 122 ? -11.210 -0.596 3.356 1.00 96.25 122 ASP A C 1
ATOM 946 O O . ASP A 1 122 ? -10.535 -0.446 2.331 1.00 96.25 122 ASP A O 1
ATOM 950 N N . PHE A 1 123 ? -10.689 -1.093 4.483 1.00 95.19 123 PHE A N 1
ATOM 951 C CA . PHE A 1 123 ? -9.316 -1.584 4.568 1.00 95.19 123 PHE A CA 1
ATOM 952 C C . PHE A 1 123 ? -9.115 -2.833 3.704 1.00 95.19 123 PHE A C 1
ATOM 954 O O . PHE A 1 123 ? -8.159 -2.874 2.931 1.00 95.19 123 PHE A O 1
ATOM 961 N N . GLU A 1 124 ? -10.012 -3.820 3.781 1.00 94.31 124 GLU A N 1
ATOM 962 C CA . GLU A 1 124 ? -9.941 -5.017 2.935 1.00 94.31 124 GLU A CA 1
ATOM 963 C C . GLU A 1 124 ? -9.968 -4.658 1.452 1.00 94.31 124 GLU A C 1
ATOM 965 O O . GLU A 1 124 ? -9.099 -5.084 0.692 1.00 94.31 124 GLU A O 1
ATOM 970 N N . TYR A 1 125 ? -10.916 -3.812 1.048 1.00 92.81 125 TYR A N 1
ATOM 971 C CA . TYR A 1 125 ? -11.028 -3.342 -0.325 1.00 92.81 125 TYR A CA 1
ATOM 972 C C . TYR A 1 125 ? -9.732 -2.678 -0.808 1.00 92.81 125 TYR A C 1
ATOM 974 O O . TYR A 1 125 ? -9.262 -2.955 -1.913 1.00 92.81 125 TYR A O 1
ATOM 982 N N . THR A 1 126 ? -9.121 -1.836 0.027 1.00 93.56 126 THR A N 1
ATOM 983 C CA . THR A 1 126 ? -7.866 -1.149 -0.307 1.00 93.56 126 THR A CA 1
ATOM 984 C C . THR A 1 126 ? -6.697 -2.128 -0.419 1.00 93.56 126 THR A C 1
ATOM 986 O O . THR A 1 126 ? -5.887 -2.027 -1.342 1.00 93.56 126 THR A O 1
ATOM 989 N N . VAL A 1 127 ? -6.633 -3.122 0.466 1.00 92.62 127 VAL A N 1
ATOM 990 C CA . VAL A 1 127 ? -5.650 -4.205 0.389 1.00 92.62 127 VAL A CA 1
ATOM 991 C C . VAL A 1 127 ? -5.791 -4.983 -0.921 1.00 92.62 127 VAL A C 1
ATOM 993 O O . VAL A 1 127 ? -4.814 -5.103 -1.658 1.00 92.62 127 VAL A O 1
ATOM 996 N N . TYR A 1 128 ? -6.994 -5.454 -1.261 1.00 89.31 128 TYR A N 1
ATOM 997 C CA . TYR A 1 128 ? -7.230 -6.198 -2.505 1.00 89.31 128 TYR A CA 1
ATOM 998 C C . TYR A 1 128 ? -6.958 -5.341 -3.745 1.00 89.31 128 TYR A C 1
ATOM 1000 O O . TYR A 1 128 ? -6.433 -5.823 -4.756 1.00 89.31 128 TYR A O 1
ATOM 1008 N N . ARG A 1 129 ? -7.249 -4.038 -3.670 1.00 90.62 129 ARG A N 1
ATOM 1009 C CA . ARG A 1 129 ? -6.929 -3.091 -4.739 1.00 90.62 129 ARG A CA 1
ATOM 1010 C C . ARG A 1 129 ? -5.431 -3.074 -5.036 1.00 90.62 129 ARG A C 1
ATOM 1012 O O . ARG A 1 129 ? -5.093 -3.167 -6.212 1.00 90.62 129 ARG A O 1
ATOM 1019 N N . TYR A 1 130 ? -4.573 -2.991 -4.018 1.00 91.94 130 TYR A N 1
ATOM 1020 C CA . TYR A 1 130 ? -3.131 -2.776 -4.201 1.00 91.94 130 TYR A CA 1
ATOM 1021 C C . TYR A 1 130 ? -2.264 -4.031 -4.159 1.00 91.94 130 TYR A C 1
ATOM 1023 O O . TYR A 1 130 ? -1.176 -4.006 -4.722 1.00 91.94 130 TYR A O 1
ATOM 1031 N N . PHE A 1 131 ? -2.721 -5.127 -3.560 1.00 90.38 131 PHE A N 1
ATOM 1032 C CA . PHE A 1 131 ? -1.958 -6.382 -3.465 1.00 90.38 131 PHE A CA 1
ATOM 1033 C C . PHE A 1 131 ? -2.624 -7.550 -4.209 1.00 90.38 131 PHE A C 1
ATOM 1035 O O . PHE A 1 131 ? -2.046 -8.629 -4.315 1.00 90.38 131 PHE A O 1
ATOM 1042 N N . GLY A 1 132 ? -3.808 -7.323 -4.792 1.00 83.31 132 GLY A N 1
ATOM 1043 C CA . GLY A 1 132 ? -4.552 -8.338 -5.538 1.00 83.31 132 GLY A CA 1
ATOM 1044 C C . GLY A 1 132 ? -5.150 -9.430 -4.657 1.00 83.31 132 GLY A C 1
ATOM 1045 O O . GLY A 1 132 ? -5.227 -9.259 -3.449 1.00 83.31 132 GLY A O 1
ATOM 1046 N N . GLY A 1 133 ? -5.584 -10.515 -5.309 1.00 72.88 133 GLY A N 1
ATOM 1047 C CA . GLY A 1 133 ? -5.941 -11.820 -4.736 1.00 72.88 133 GLY A CA 1
ATOM 1048 C C . GLY A 1 133 ? -7.209 -11.917 -3.877 1.00 72.88 133 GLY A C 1
ATOM 1049 O O . GLY A 1 133 ? -8.004 -10.986 -3.779 1.00 72.88 133 GLY A O 1
ATOM 1050 N N . ASP A 1 134 ? -7.392 -13.104 -3.296 1.00 71.06 134 ASP A N 1
ATOM 1051 C CA . ASP A 1 134 ? -8.560 -13.575 -2.536 1.00 71.06 134 ASP A CA 1
ATOM 1052 C C . ASP A 1 134 ? -8.195 -14.026 -1.104 1.00 71.06 134 ASP A C 1
ATOM 1054 O O . ASP A 1 134 ? -8.997 -14.646 -0.396 1.00 71.06 134 ASP A O 1
ATOM 1058 N N . VAL A 1 135 ? -6.971 -13.720 -0.656 1.00 79.12 135 VAL A N 1
ATOM 1059 C CA . VAL A 1 135 ? -6.495 -14.114 0.672 1.00 79.12 135 VAL A CA 1
ATOM 1060 C C . VAL A 1 135 ? -7.261 -13.346 1.738 1.00 79.12 135 VAL A C 1
ATOM 1062 O O . VAL A 1 135 ? -7.233 -12.119 1.787 1.00 79.12 135 VAL A O 1
ATOM 1065 N N . LYS A 1 136 ? -7.881 -14.088 2.657 1.00 83.12 136 LYS A N 1
ATOM 1066 C CA . LYS A 1 136 ? -8.612 -13.509 3.781 1.00 83.12 136 LYS A CA 1
ATOM 1067 C C . LYS A 1 136 ? -7.723 -12.571 4.604 1.00 83.12 136 LYS A C 1
ATOM 1069 O O . LYS A 1 136 ? -6.723 -12.993 5.191 1.00 83.12 136 LYS A O 1
ATOM 1074 N N . VAL A 1 137 ? -8.161 -11.326 4.738 1.00 87.25 137 VAL A N 1
ATOM 1075 C CA . VAL A 1 137 ? -7.525 -10.330 5.598 1.00 87.25 137 VAL A CA 1
ATOM 1076 C C . VAL A 1 137 ? -7.828 -10.648 7.067 1.00 87.25 137 VAL A C 1
ATOM 1078 O O . VAL A 1 137 ? -8.974 -10.722 7.501 1.00 87.25 137 VAL A O 1
ATOM 1081 N N . SER A 1 138 ? -6.787 -10.854 7.875 1.00 88.00 138 SER A N 1
ATOM 1082 C CA . SER A 1 138 ? -6.952 -11.057 9.319 1.00 88.00 138 SER A CA 1
ATOM 1083 C C . SER A 1 138 ? -7.004 -9.715 10.043 1.00 88.00 138 SER A C 1
ATOM 1085 O O . SER A 1 138 ? -5.974 -9.057 10.199 1.00 88.00 138 SER A O 1
ATOM 1087 N N . HIS A 1 139 ? -8.168 -9.341 10.570 1.00 91.38 139 HIS A N 1
ATOM 1088 C CA . HIS A 1 139 ? -8.305 -8.133 11.383 1.00 91.38 139 HIS A CA 1
ATOM 1089 C C . HIS A 1 139 ? -7.682 -8.295 12.766 1.00 91.38 139 HIS A C 1
ATOM 1091 O O . HIS A 1 139 ? -8.055 -9.175 13.545 1.00 91.38 139 HIS A O 1
ATOM 1097 N N . LYS A 1 140 ? -6.703 -7.442 13.058 1.00 93.00 140 LYS A N 1
ATOM 1098 C CA . LYS A 1 140 ? -5.950 -7.436 14.311 1.00 93.00 140 LYS A CA 1
ATOM 1099 C C . LYS A 1 140 ? -5.264 -6.093 14.521 1.00 93.00 140 LYS A C 1
ATOM 1101 O O . LYS A 1 140 ? -5.103 -5.307 13.579 1.00 93.00 140 LYS A O 1
ATOM 1106 N N . ASP A 1 141 ? -4.824 -5.880 15.750 1.00 92.12 141 ASP A N 1
ATOM 1107 C CA . ASP A 1 141 ? -3.953 -4.768 16.108 1.00 92.12 141 ASP A CA 1
ATOM 1108 C C . ASP A 1 141 ? -2.624 -4.858 15.343 1.00 92.12 141 ASP A C 1
ATOM 1110 O O . ASP A 1 141 ? -2.096 -5.947 15.095 1.00 92.12 141 ASP A O 1
ATOM 1114 N N . GLY A 1 142 ? -2.118 -3.694 14.955 1.00 87.62 142 GLY A N 1
ATOM 1115 C CA . GLY A 1 142 ? -0.775 -3.470 14.441 1.00 87.62 142 GLY A CA 1
ATOM 1116 C C . GLY A 1 142 ? 0.089 -2.729 15.460 1.00 87.62 142 GLY A C 1
ATOM 1117 O O . GLY A 1 142 ? -0.237 -2.659 16.648 1.00 87.62 142 GLY A O 1
ATOM 1118 N N . GLY A 1 143 ? 1.202 -2.167 14.993 1.00 84.25 143 GLY A N 1
ATOM 1119 C CA . GLY A 1 143 ? 2.071 -1.335 15.825 1.00 84.25 143 GLY A CA 1
ATOM 1120 C C . GLY A 1 143 ? 1.455 0.036 16.109 1.00 84.25 143 GLY A C 1
ATOM 1121 O O . GLY A 1 143 ? 1.565 0.548 17.222 1.00 84.25 143 GLY A O 1
ATOM 1122 N N . VAL A 1 144 ? 0.770 0.611 15.116 1.00 87.00 144 VAL A N 1
ATOM 1123 C CA . VAL A 1 144 ? 0.206 1.971 15.177 1.00 87.00 144 VAL A CA 1
ATOM 1124 C C . VAL A 1 144 ? -1.323 1.955 15.240 1.00 87.00 144 VAL A C 1
ATOM 1126 O O . VAL A 1 144 ? -1.943 2.787 15.914 1.00 87.00 144 VAL A O 1
ATOM 1129 N N . PHE A 1 145 ? -1.939 0.988 14.562 1.00 92.69 145 PHE A N 1
ATOM 1130 C CA . PHE A 1 145 ? -3.387 0.894 14.436 1.00 92.69 145 PHE A CA 1
ATOM 1131 C C . PHE A 1 145 ? -3.971 -0.180 15.345 1.00 92.69 145 PHE A C 1
ATOM 1133 O O . PHE A 1 145 ? -3.481 -1.305 15.405 1.00 92.69 145 PHE A O 1
ATOM 1140 N N . ARG A 1 146 ? -5.070 0.146 16.022 1.00 94.25 146 ARG A N 1
ATOM 1141 C CA . ARG A 1 146 ? -5.841 -0.796 16.839 1.00 94.25 146 ARG A CA 1
ATOM 1142 C C . ARG A 1 146 ? -7.118 -1.192 16.115 1.00 94.25 146 ARG A C 1
ATOM 1144 O O . ARG A 1 146 ? -7.792 -0.338 15.543 1.00 94.25 146 ARG A O 1
ATOM 1151 N N . TYR A 1 147 ? -7.462 -2.473 16.175 1.00 96.50 147 TYR A N 1
ATOM 1152 C CA . TYR A 1 147 ? -8.718 -3.006 15.672 1.00 96.50 147 TYR A CA 1
ATOM 1153 C C . TYR A 1 147 ? -9.789 -3.029 16.765 1.00 96.50 147 TYR A C 1
ATOM 1155 O O . TYR A 1 147 ? -9.640 -3.656 17.815 1.00 96.50 147 TYR A O 1
ATOM 1163 N N . LEU A 1 148 ? -10.912 -2.377 16.495 1.00 96.62 148 LEU A N 1
ATOM 1164 C CA . LEU A 1 148 ? -12.084 -2.340 17.353 1.00 96.62 148 LEU A CA 1
ATOM 1165 C C . LEU A 1 148 ? -13.098 -3.377 16.873 1.00 96.62 148 LEU A C 1
ATOM 1167 O O . LEU A 1 148 ? -13.970 -3.098 16.054 1.00 96.62 148 LEU A O 1
ATOM 1171 N N . LYS A 1 149 ? -12.982 -4.598 17.402 1.00 96.50 149 LYS A N 1
ATOM 1172 C CA . LYS A 1 149 ? -13.782 -5.756 16.974 1.00 96.50 149 LYS A CA 1
ATOM 1173 C C . LYS A 1 149 ? -15.301 -5.538 17.012 1.00 96.50 149 LYS A C 1
ATOM 1175 O O . LYS A 1 149 ? -15.996 -6.103 16.181 1.00 96.50 149 LYS A O 1
ATOM 1180 N N . LYS A 1 150 ? -15.833 -4.785 17.980 1.00 96.38 150 LYS A N 1
ATOM 1181 C CA . LYS A 1 150 ? -17.291 -4.629 18.143 1.00 96.38 150 LYS A CA 1
ATOM 1182 C C . LYS A 1 150 ? -17.939 -3.755 17.067 1.00 96.38 150 LYS A C 1
ATOM 1184 O O . LYS A 1 150 ? -19.120 -3.920 16.810 1.00 96.38 150 LYS A O 1
ATOM 1189 N N . VAL A 1 151 ? -17.163 -2.858 16.465 1.00 96.50 151 VAL A N 1
ATOM 1190 C CA . VAL A 1 151 ? -17.616 -1.911 15.432 1.00 96.50 151 VAL A CA 1
ATOM 1191 C C . VAL A 1 151 ? -16.914 -2.141 14.093 1.00 96.50 151 VAL A C 1
ATOM 1193 O O . VAL A 1 151 ? -17.020 -1.319 13.192 1.00 96.50 151 VAL A O 1
ATOM 1196 N N . GLU A 1 152 ? -16.148 -3.232 13.999 1.00 97.06 152 GLU A N 1
ATOM 1197 C CA . GLU A 1 152 ? -15.386 -3.647 12.820 1.00 97.06 152 GLU A CA 1
ATOM 1198 C C . GLU A 1 152 ? -14.626 -2.490 12.157 1.00 97.06 152 GLU A C 1
ATOM 1200 O O . GLU A 1 152 ? -14.769 -2.211 10.970 1.00 97.06 152 GLU A O 1
ATOM 1205 N N . GLY A 1 153 ? -13.796 -1.797 12.941 1.00 96.88 153 GLY A N 1
ATOM 1206 C CA . GLY A 1 153 ? -13.051 -0.640 12.453 1.00 96.88 153 GLY A CA 1
ATOM 1207 C C . GLY A 1 153 ? -11.670 -0.497 13.070 1.00 96.88 153 GLY A C 1
ATOM 1208 O O . GLY A 1 153 ? -11.347 -1.113 14.084 1.00 96.88 153 GLY A O 1
ATOM 1209 N N . TYR A 1 154 ? -10.841 0.329 12.447 1.00 96.50 154 TYR A N 1
ATOM 1210 C CA . TYR A 1 154 ? -9.495 0.640 12.890 1.00 96.50 154 TYR A CA 1
ATOM 1211 C C . TYR A 1 154 ? -9.397 2.075 13.361 1.00 96.50 154 TYR A C 1
ATOM 1213 O O . TYR A 1 154 ? -9.850 2.998 12.687 1.00 96.50 154 TYR A O 1
ATOM 1221 N N . ILE A 1 155 ? -8.730 2.250 14.494 1.00 94.81 155 ILE A N 1
ATOM 1222 C CA . ILE A 1 155 ? -8.325 3.557 14.993 1.00 94.81 155 ILE A CA 1
ATOM 1223 C C . ILE A 1 155 ? -6.804 3.641 15.010 1.00 94.81 155 ILE A C 1
ATOM 1225 O O . ILE A 1 155 ? -6.096 2.638 15.096 1.00 94.81 155 ILE A O 1
ATOM 1229 N N . CYS A 1 156 ? -6.304 4.861 14.944 1.00 91.12 156 CYS A N 1
ATOM 1230 C CA . CYS A 1 156 ? -4.893 5.184 15.026 1.00 91.12 156 CYS A CA 1
ATOM 1231 C C . CYS A 1 156 ? -4.642 5.742 16.424 1.00 91.12 156 CYS A C 1
ATOM 1233 O O . CYS A 1 156 ? -5.268 6.731 16.804 1.00 91.12 156 CYS A O 1
ATOM 1235 N N . ASN A 1 157 ? -3.773 5.094 17.202 1.00 74.69 157 ASN A N 1
ATOM 1236 C CA . ASN A 1 157 ? -3.549 5.488 18.598 1.00 74.69 157 ASN A CA 1
ATOM 1237 C C . ASN A 1 157 ? -2.699 6.765 18.720 1.00 74.69 157 ASN A C 1
ATOM 1239 O O . ASN A 1 157 ? -2.737 7.432 19.751 1.00 74.69 157 ASN A O 1
ATOM 1243 N N . MET A 1 158 ? -1.929 7.097 17.683 1.00 70.19 158 MET A N 1
ATOM 1244 C CA . MET A 1 158 ? -1.108 8.302 17.579 1.00 70.19 158 MET A CA 1
ATOM 1245 C C . MET A 1 158 ? -1.053 8.708 16.111 1.00 70.19 158 MET A C 1
ATOM 1247 O O . MET A 1 158 ? -0.743 7.859 15.282 1.00 70.19 158 MET A O 1
ATOM 1251 N N . VAL A 1 159 ? -1.323 9.978 15.790 1.00 61.03 159 VAL A N 1
ATOM 1252 C CA . VAL A 1 159 ? -1.088 10.491 14.430 1.00 61.03 159 VAL A CA 1
ATOM 1253 C C . VAL A 1 159 ? 0.400 10.298 14.135 1.00 61.03 159 VAL A C 1
ATOM 1255 O O . VAL A 1 159 ? 1.217 10.852 14.878 1.00 61.03 159 VAL A O 1
ATOM 1258 N N . PRO A 1 160 ? 0.773 9.488 13.133 1.00 58.72 160 PRO A N 1
ATOM 1259 C CA . PRO A 1 160 ? 2.175 9.254 12.853 1.00 58.72 160 PRO A CA 1
ATOM 1260 C C . PRO A 1 160 ? 2.843 10.563 12.447 1.00 58.72 160 PRO A C 1
ATOM 1262 O O . PRO A 1 160 ? 2.262 11.353 11.703 1.00 58.72 160 PRO A O 1
ATOM 1265 N N . ALA A 1 161 ? 4.052 10.806 12.950 1.00 59.62 161 ALA A N 1
ATOM 1266 C CA . ALA A 1 161 ? 4.891 11.839 12.367 1.00 59.62 161 ALA A CA 1
ATOM 1267 C C . ALA A 1 161 ? 5.224 11.423 10.930 1.00 59.62 161 ALA A C 1
ATOM 1269 O O . ALA A 1 161 ? 5.455 10.236 10.676 1.00 59.62 161 ALA A O 1
ATOM 1270 N N . ASP A 1 162 ? 5.226 12.393 10.019 1.00 62.38 162 ASP A N 1
ATOM 1271 C CA . ASP A 1 162 ? 5.672 12.172 8.650 1.00 62.38 162 ASP A CA 1
ATOM 1272 C C . ASP A 1 162 ? 7.099 11.614 8.705 1.00 62.38 162 ASP A C 1
ATOM 1274 O O . ASP A 1 162 ? 7.984 12.197 9.341 1.00 62.38 162 ASP A O 1
ATOM 1278 N N . GLY A 1 163 ? 7.282 10.419 8.148 1.00 61.72 163 GLY A N 1
ATOM 1279 C CA . GLY A 1 163 ? 8.475 9.605 8.352 1.00 61.72 163 GLY A CA 1
ATOM 1280 C C . GLY A 1 163 ? 9.721 10.158 7.668 1.00 61.72 163 GLY A C 1
ATOM 1281 O O . GLY A 1 163 ? 10.802 9.603 7.840 1.00 61.72 163 GLY A O 1
ATOM 1282 N N . GLY A 1 164 ? 9.573 11.223 6.871 1.00 74.69 164 GLY A N 1
ATOM 1283 C CA . GLY A 1 164 ? 10.666 11.84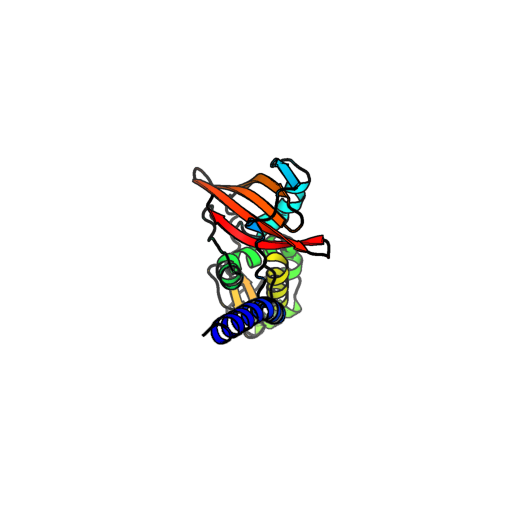3 6.124 1.00 74.69 164 GLY A CA 1
ATOM 1284 C C . GLY A 1 164 ? 11.300 10.908 5.091 1.00 74.69 164 GLY A C 1
ATOM 1285 O O . GLY A 1 164 ? 12.404 11.183 4.625 1.00 74.69 164 GLY A O 1
ATOM 1286 N N . VAL A 1 165 ? 10.636 9.794 4.758 1.00 85.88 165 VAL A N 1
ATOM 1287 C CA . VAL A 1 165 ? 11.129 8.828 3.778 1.00 85.88 165 VAL A CA 1
ATOM 1288 C C . VAL A 1 165 ? 10.700 9.281 2.394 1.00 85.88 165 VAL A C 1
ATOM 1290 O O . VAL A 1 165 ? 9.524 9.241 2.042 1.00 85.88 165 VAL A O 1
ATOM 1293 N N . GLU A 1 166 ? 11.669 9.666 1.578 1.00 87.69 166 GLU A N 1
ATOM 1294 C CA . GLU A 1 166 ? 11.441 9.972 0.175 1.00 87.69 166 GLU A CA 1
ATOM 1295 C C . GLU A 1 166 ? 11.699 8.726 -0.667 1.00 87.69 166 GLU A C 1
ATOM 1297 O O . GLU A 1 166 ? 12.771 8.119 -0.595 1.00 87.69 166 GLU A O 1
ATOM 1302 N N . ALA A 1 167 ? 10.728 8.350 -1.498 1.00 90.06 167 ALA A N 1
ATOM 1303 C CA . ALA A 1 167 ? 10.975 7.402 -2.572 1.00 90.06 167 ALA A CA 1
ATOM 1304 C C . ALA A 1 167 ? 11.294 8.111 -3.886 1.00 90.06 167 ALA A C 1
ATOM 1306 O O . ALA A 1 167 ? 10.707 9.139 -4.221 1.00 90.06 167 ALA A O 1
ATOM 1307 N N . GLU A 1 168 ? 12.182 7.522 -4.669 1.00 93.75 168 GLU A N 1
ATOM 1308 C CA . GLU A 1 168 ? 12.522 7.956 -6.017 1.00 93.75 168 GLU A CA 1
ATOM 1309 C C . GLU A 1 168 ? 12.492 6.741 -6.941 1.00 93.75 168 GLU A C 1
ATOM 1311 O O . GLU A 1 168 ? 13.152 5.736 -6.675 1.00 93.75 168 GLU A O 1
ATOM 1316 N N . ILE A 1 169 ? 11.719 6.814 -8.026 1.00 96.81 169 ILE A N 1
ATOM 1317 C CA . ILE A 1 169 ? 11.749 5.783 -9.067 1.00 96.81 169 ILE A CA 1
ATOM 1318 C C . ILE A 1 169 ? 13.025 5.996 -9.880 1.00 96.81 169 ILE A C 1
ATOM 1320 O O . ILE A 1 169 ? 13.254 7.083 -10.391 1.00 96.81 169 ILE A O 1
ATOM 1324 N N . ILE A 1 170 ? 13.838 4.952 -10.019 1.00 97.31 170 ILE A N 1
ATOM 1325 C CA . ILE A 1 170 ? 15.075 4.967 -10.807 1.00 97.31 170 ILE A CA 1
ATOM 1326 C C . ILE A 1 170 ? 14.762 4.595 -12.259 1.00 97.31 170 ILE A C 1
ATOM 1328 O O . ILE A 1 170 ? 15.169 5.281 -13.198 1.00 97.31 170 ILE A O 1
ATOM 1332 N N . SER A 1 171 ? 14.032 3.495 -12.447 1.00 97.38 171 SER A N 1
ATOM 1333 C CA . SER A 1 171 ? 13.686 2.975 -13.767 1.00 97.38 171 SER A CA 1
ATOM 1334 C C . SER A 1 171 ? 12.430 2.118 -13.717 1.00 97.38 171 SER A C 1
ATOM 1336 O O . SER A 1 171 ? 12.125 1.490 -12.701 1.00 97.38 171 SER A O 1
ATOM 1338 N N . VAL A 1 172 ? 11.734 2.048 -14.846 1.00 98.06 172 VAL A N 1
ATOM 1339 C CA . VAL A 1 172 ? 10.575 1.178 -15.039 1.00 98.06 172 VAL A CA 1
ATOM 1340 C C . VAL A 1 172 ? 10.797 0.345 -16.291 1.00 98.06 172 VAL A C 1
ATOM 1342 O O . VAL A 1 172 ? 10.808 0.888 -17.393 1.00 98.06 172 VAL A O 1
ATOM 1345 N N . ASP A 1 173 ? 10.923 -0.968 -16.130 1.00 97.75 173 ASP A N 1
ATOM 1346 C CA . ASP A 1 173 ? 10.852 -1.891 -17.259 1.00 97.75 173 ASP A CA 1
ATOM 1347 C C . ASP A 1 173 ? 9.402 -2.325 -17.451 1.00 97.75 173 ASP A C 1
ATOM 1349 O O . ASP A 1 173 ? 8.777 -2.912 -16.567 1.00 97.75 173 ASP A O 1
ATOM 1353 N N . GLU A 1 174 ? 8.857 -2.012 -18.615 1.00 97.50 174 GLU A N 1
ATOM 1354 C CA . GLU A 1 174 ? 7.510 -2.375 -19.016 1.00 97.50 174 GLU A CA 1
ATOM 1355 C C . GLU A 1 174 ? 7.525 -3.668 -19.828 1.00 97.50 174 GLU A C 1
ATOM 1357 O O . GLU A 1 174 ? 8.326 -3.834 -20.750 1.00 97.50 174 GLU A O 1
ATOM 1362 N N . THR A 1 175 ? 6.595 -4.560 -19.511 1.00 96.38 175 THR A N 1
ATOM 1363 C CA . THR A 1 175 ? 6.303 -5.774 -20.275 1.00 96.38 175 THR A CA 1
ATOM 1364 C C . THR A 1 175 ? 4.853 -5.746 -20.760 1.00 96.38 175 THR A C 1
ATOM 1366 O O . THR A 1 175 ? 4.136 -4.764 -20.551 1.00 96.38 175 THR A O 1
ATOM 1369 N N . GLU A 1 176 ? 4.384 -6.823 -21.392 1.00 93.56 176 GLU A N 1
ATOM 1370 C CA . GLU A 1 176 ? 2.974 -6.948 -21.774 1.00 93.56 176 GLU A CA 1
ATOM 1371 C C . GLU A 1 176 ? 2.045 -6.827 -20.553 1.00 93.56 176 GLU A C 1
ATOM 1373 O O . GLU A 1 176 ? 1.101 -6.034 -20.580 1.00 93.56 176 GLU A O 1
ATOM 1378 N N . ARG A 1 177 ? 2.342 -7.545 -19.461 1.00 94.25 177 ARG A N 1
ATOM 1379 C CA . ARG A 1 177 ? 1.437 -7.661 -18.305 1.00 94.25 177 ARG A CA 1
ATOM 1380 C C . ARG A 1 177 ? 1.922 -6.956 -17.053 1.00 94.25 177 ARG A C 1
ATOM 1382 O O . ARG A 1 177 ? 1.161 -6.861 -16.093 1.00 94.25 177 ARG A O 1
ATOM 1389 N N . THR A 1 178 ? 3.159 -6.468 -17.028 1.00 96.06 178 THR A N 1
ATOM 1390 C CA . THR A 1 178 ? 3.767 -5.951 -15.799 1.00 96.06 178 THR A CA 1
ATOM 1391 C C . THR A 1 178 ? 4.581 -4.686 -15.993 1.00 96.06 178 THR A C 1
ATOM 1393 O O . THR A 1 178 ? 4.954 -4.304 -17.104 1.00 96.06 178 THR A O 1
ATOM 1396 N N . TYR A 1 179 ? 4.862 -4.054 -14.861 1.00 97.12 179 TYR A N 1
ATOM 1397 C CA . TYR A 1 179 ? 5.956 -3.122 -14.681 1.00 97.12 179 TYR A CA 1
ATOM 1398 C C . TYR A 1 179 ? 6.914 -3.685 -13.632 1.00 97.12 179 TYR A C 1
ATOM 1400 O O . TYR A 1 179 ? 6.487 -4.125 -12.562 1.00 97.12 179 TYR A O 1
ATOM 1408 N N . ARG A 1 180 ? 8.215 -3.641 -13.916 1.00 96.94 180 ARG A N 1
ATOM 1409 C CA . ARG A 1 180 ? 9.282 -3.883 -12.941 1.00 96.94 180 ARG A CA 1
ATOM 1410 C C . ARG A 1 180 ? 9.866 -2.531 -12.575 1.00 96.94 180 ARG A C 1
ATOM 1412 O O . ARG A 1 180 ? 10.542 -1.893 -13.380 1.00 96.94 180 ARG A O 1
ATOM 1419 N N . VAL A 1 181 ? 9.535 -2.067 -11.380 1.00 97.38 181 VAL A N 1
ATOM 1420 C CA . VAL A 1 181 ? 9.845 -0.716 -10.918 1.00 97.38 181 VAL A CA 1
ATOM 1421 C C . VAL A 1 181 ? 11.032 -0.786 -9.981 1.00 97.38 181 VAL A C 1
ATOM 1423 O O . VAL A 1 181 ? 10.911 -1.313 -8.876 1.00 97.38 181 VAL A O 1
ATOM 1426 N N . ARG A 1 182 ? 12.171 -0.244 -10.409 1.00 97.31 182 ARG A N 1
ATOM 1427 C CA . ARG A 1 182 ? 13.315 -0.037 -9.525 1.00 97.31 182 ARG A CA 1
ATOM 1428 C C . ARG A 1 182 ? 13.171 1.322 -8.867 1.00 97.31 182 ARG A C 1
ATOM 1430 O O . ARG A 1 182 ? 13.025 2.329 -9.559 1.00 97.31 182 ARG A O 1
ATOM 1437 N N . PHE A 1 183 ? 13.229 1.358 -7.548 1.00 96.62 183 PHE A N 1
ATOM 1438 C CA . PHE A 1 183 ? 13.111 2.590 -6.783 1.00 96.62 183 PHE A CA 1
ATOM 1439 C C . PHE A 1 183 ? 14.026 2.562 -5.566 1.00 96.62 183 PHE A C 1
ATOM 1441 O O . PHE A 1 183 ? 14.514 1.513 -5.146 1.00 96.62 183 PHE A O 1
ATOM 1448 N N . ARG A 1 184 ? 14.271 3.741 -5.013 1.00 94.94 184 ARG A N 1
ATOM 1449 C CA . ARG A 1 184 ? 15.112 3.956 -3.847 1.00 94.94 184 ARG A CA 1
ATOM 1450 C C . ARG A 1 184 ? 14.311 4.668 -2.775 1.00 94.94 184 ARG A C 1
ATOM 1452 O O . ARG A 1 184 ? 13.647 5.649 -3.082 1.00 94.94 184 ARG A O 1
ATOM 1459 N N . CYS A 1 185 ? 14.428 4.216 -1.534 1.00 93.56 185 CYS A N 1
ATOM 1460 C CA . CYS A 1 185 ? 13.937 4.921 -0.356 1.00 93.56 185 CYS A CA 1
ATOM 1461 C C . CYS A 1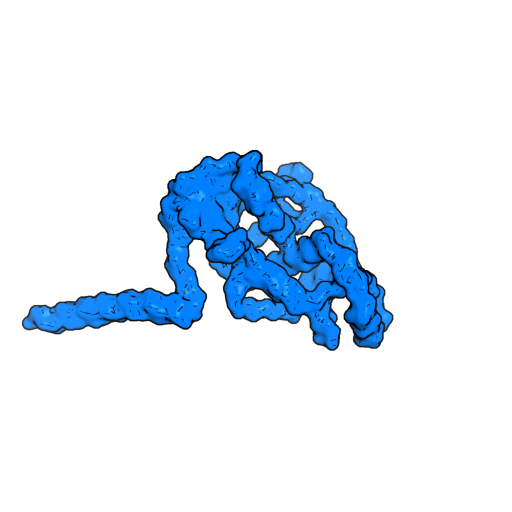 185 ? 15.111 5.594 0.357 1.00 93.56 185 CYS A C 1
ATOM 1463 O O . CYS A 1 185 ? 16.122 4.942 0.638 1.00 93.56 185 CYS A O 1
ATOM 1465 N N . THR A 1 186 ? 14.968 6.882 0.660 1.00 91.31 186 THR A N 1
ATOM 1466 C CA . THR A 1 186 ? 15.967 7.684 1.373 1.00 91.31 186 THR A CA 1
ATOM 1467 C C . THR A 1 186 ? 15.333 8.323 2.599 1.00 91.31 186 THR A C 1
ATOM 1469 O O . THR A 1 186 ? 14.281 8.941 2.488 1.00 91.31 186 THR A O 1
ATOM 1472 N N . ALA A 1 187 ? 15.984 8.193 3.750 1.00 89.00 187 ALA A N 1
ATOM 1473 C CA . ALA A 1 187 ? 15.653 8.933 4.963 1.00 89.00 187 ALA A CA 1
ATOM 1474 C C . ALA A 1 187 ? 16.956 9.286 5.674 1.00 89.00 187 ALA A C 1
ATOM 1476 O O . ALA A 1 187 ? 17.792 8.405 5.910 1.00 89.00 187 ALA A O 1
ATOM 1477 N N . ASP A 1 188 ? 17.141 10.570 5.971 1.00 84.75 188 ASP A N 1
ATOM 1478 C CA . ASP A 1 188 ? 18.399 11.128 6.469 1.00 84.75 188 ASP A CA 1
ATOM 1479 C C . ASP A 1 188 ? 19.602 10.694 5.600 1.00 84.75 188 ASP A C 1
ATOM 1481 O O . ASP A 1 188 ? 19.710 11.070 4.433 1.00 84.75 188 ASP A O 1
ATOM 1485 N N . GLU A 1 189 ? 20.503 9.874 6.149 1.00 81.75 189 GLU A N 1
ATOM 1486 C CA . GLU A 1 189 ? 21.688 9.337 5.464 1.00 81.75 189 GLU A CA 1
ATOM 1487 C C . GLU A 1 189 ? 21.513 7.876 5.008 1.00 81.75 189 GLU A C 1
ATOM 1489 O O . GLU A 1 189 ? 22.416 7.294 4.403 1.00 81.75 189 GLU A O 1
ATOM 1494 N N . THR A 1 190 ? 20.360 7.258 5.288 1.00 86.38 190 THR A N 1
ATOM 1495 C CA . THR A 1 190 ? 20.097 5.855 4.947 1.00 86.38 190 THR A CA 1
ATOM 1496 C C . THR A 1 190 ? 19.415 5.756 3.594 1.00 86.38 190 THR A C 1
ATOM 1498 O O . THR A 1 190 ? 18.455 6.466 3.302 1.00 86.38 190 THR A O 1
ATOM 1501 N N . THR A 1 191 ? 19.912 4.852 2.756 1.00 91.88 191 THR A N 1
ATOM 1502 C CA . THR A 1 191 ? 19.413 4.613 1.405 1.00 91.88 191 THR A CA 1
ATOM 1503 C C . THR A 1 191 ? 19.294 3.118 1.152 1.00 91.88 191 THR A C 1
ATOM 1505 O O . THR A 1 191 ? 20.278 2.394 1.309 1.00 91.88 191 THR A O 1
ATOM 1508 N N . SER A 1 192 ? 18.119 2.683 0.699 1.00 94.25 192 SER A N 1
ATOM 1509 C CA . SER A 1 192 ? 17.858 1.298 0.303 1.00 94.25 192 SER A CA 1
ATOM 1510 C C . SER A 1 192 ? 17.148 1.256 -1.046 1.00 94.25 192 SER A C 1
ATOM 1512 O O . SER A 1 192 ? 16.259 2.063 -1.313 1.00 94.25 192 SER A O 1
ATOM 1514 N N . GLU A 1 193 ? 17.563 0.332 -1.909 1.00 96.00 193 GLU A N 1
ATOM 1515 C CA . GLU A 1 193 ? 16.985 0.139 -3.238 1.00 96.00 193 GLU A CA 1
ATOM 1516 C C . GLU A 1 193 ? 16.141 -1.130 -3.300 1.00 96.00 193 GLU A C 1
ATOM 1518 O O . GLU A 1 193 ? 16.442 -2.143 -2.663 1.00 96.00 193 GLU A O 1
ATOM 1523 N N . TYR A 1 194 ? 15.089 -1.062 -4.107 1.00 96.56 194 TYR A N 1
ATOM 1524 C CA . TYR A 1 194 ? 14.083 -2.097 -4.236 1.00 96.56 194 TYR A CA 1
ATOM 1525 C C . TYR A 1 194 ? 13.651 -2.267 -5.686 1.00 96.56 194 TYR A C 1
ATOM 1527 O O . TYR A 1 194 ? 13.712 -1.335 -6.491 1.00 96.56 194 TYR A O 1
ATOM 1535 N N . THR A 1 195 ? 13.165 -3.465 -5.996 1.00 96.81 195 THR A N 1
ATOM 1536 C CA . THR A 1 195 ? 12.446 -3.775 -7.229 1.00 96.81 195 THR A CA 1
ATOM 1537 C C . THR A 1 195 ? 11.047 -4.266 -6.877 1.00 96.81 195 THR A C 1
ATOM 1539 O O . THR A 1 195 ? 10.893 -5.290 -6.212 1.00 96.81 195 THR A O 1
ATOM 1542 N N . ALA A 1 196 ? 10.024 -3.544 -7.330 1.00 96.38 196 ALA A N 1
ATOM 1543 C CA . ALA A 1 196 ? 8.630 -3.961 -7.239 1.00 96.38 196 ALA A CA 1
ATOM 1544 C C . ALA A 1 196 ? 8.153 -4.544 -8.574 1.00 96.38 196 ALA A C 1
ATOM 1546 O O . ALA A 1 196 ? 8.349 -3.939 -9.628 1.00 96.38 196 ALA A O 1
ATOM 1547 N N . LEU A 1 197 ? 7.483 -5.694 -8.523 1.00 95.69 197 LEU A N 1
ATOM 1548 C CA . LEU A 1 197 ? 6.739 -6.246 -9.652 1.00 95.69 197 LEU A CA 1
ATOM 1549 C C . LEU A 1 197 ? 5.272 -5.840 -9.519 1.00 95.69 197 LEU A C 1
ATOM 1551 O O . LEU A 1 197 ? 4.591 -6.242 -8.571 1.00 95.69 197 LEU A O 1
ATOM 1555 N N . VAL A 1 198 ? 4.791 -5.072 -10.488 1.00 95.56 198 VAL A N 1
ATOM 1556 C CA . VAL A 1 198 ? 3.431 -4.537 -10.533 1.00 95.56 198 VAL A CA 1
ATOM 1557 C C . VAL A 1 198 ? 2.695 -5.143 -11.723 1.00 95.56 198 VAL A C 1
ATOM 1559 O O . VAL A 1 198 ? 3.175 -5.065 -12.849 1.00 95.56 198 VAL A O 1
ATOM 1562 N N . ILE A 1 199 ? 1.529 -5.737 -11.490 1.00 93.88 199 ILE A N 1
ATOM 1563 C CA . ILE A 1 199 ? 0.689 -6.345 -12.528 1.00 93.88 199 ILE A CA 1
ATOM 1564 C C . ILE A 1 199 ? -0.294 -5.312 -13.077 1.00 93.88 199 ILE A C 1
ATOM 1566 O O . ILE A 1 199 ? -0.903 -4.561 -12.312 1.00 93.88 199 ILE A O 1
ATOM 1570 N N . LYS A 1 200 ? -0.477 -5.312 -14.399 1.00 93.81 200 LYS A N 1
ATOM 1571 C CA . LYS A 1 200 ? -1.510 -4.555 -15.112 1.00 93.81 200 LYS A CA 1
ATOM 1572 C C . LYS A 1 200 ? -2.805 -5.366 -15.131 1.00 93.81 200 LYS A C 1
ATOM 1574 O O . LYS A 1 200 ? -2.811 -6.510 -15.583 1.00 93.81 200 LYS A O 1
ATOM 1579 N N . ARG A 1 201 ? -3.906 -4.784 -14.661 1.00 89.31 201 ARG A N 1
ATOM 1580 C CA . ARG A 1 201 ? -5.243 -5.382 -14.777 1.00 89.31 201 ARG A CA 1
ATOM 1581 C C . ARG A 1 201 ? -5.940 -4.917 -16.048 1.00 89.31 201 ARG A C 1
ATOM 1583 O O . ARG A 1 201 ? -5.646 -3.852 -16.586 1.00 89.31 201 ARG A O 1
ATOM 1590 N N . GLU A 1 202 ? -6.919 -5.701 -16.487 1.00 86.56 202 GLU A N 1
ATOM 1591 C CA . GLU A 1 202 ? -7.750 -5.381 -17.655 1.00 86.56 202 GLU A CA 1
ATOM 1592 C C . GLU A 1 202 ? -8.560 -4.087 -17.477 1.00 86.56 202 GLU A C 1
ATOM 1594 O O . GLU A 1 202 ? -8.851 -3.398 -18.451 1.00 86.56 202 GLU A O 1
ATOM 1599 N N . ASP A 1 203 ? -8.892 -3.730 -16.233 1.00 85.94 203 ASP A N 1
ATOM 1600 C CA . ASP A 1 203 ? -9.608 -2.498 -15.887 1.00 85.94 203 ASP A CA 1
ATOM 1601 C C . ASP A 1 203 ? -8.707 -1.245 -15.853 1.00 85.94 203 ASP A C 1
ATOM 1603 O O . ASP A 1 203 ? -9.178 -0.151 -15.537 1.00 85.94 203 ASP A O 1
ATOM 1607 N N . GLY A 1 204 ? -7.417 -1.392 -16.177 1.00 85.06 204 GLY A N 1
ATOM 1608 C CA . GLY A 1 204 ? -6.428 -0.314 -16.156 1.00 85.06 204 GLY A CA 1
ATOM 1609 C C . GLY A 1 204 ? -5.882 0.017 -14.765 1.00 85.06 204 GLY A C 1
ATOM 1610 O O . GLY A 1 204 ? -5.136 0.987 -14.626 1.00 85.06 204 GLY A O 1
ATOM 1611 N N . THR A 1 205 ? -6.237 -0.756 -13.733 1.00 88.44 205 THR A N 1
ATOM 1612 C CA . THR A 1 205 ? -5.640 -0.636 -12.398 1.00 88.44 205 THR A CA 1
ATOM 1613 C C . THR A 1 205 ? -4.406 -1.525 -12.243 1.00 88.44 205 THR A C 1
ATOM 1615 O O . THR A 1 205 ? -4.086 -2.355 -13.098 1.00 88.44 205 THR A O 1
ATOM 1618 N N . TYR A 1 206 ? -3.688 -1.338 -11.136 1.00 92.50 206 TYR A N 1
ATOM 1619 C CA . TYR A 1 206 ? -2.405 -1.982 -10.879 1.00 92.50 206 TYR A CA 1
ATOM 1620 C C . TYR A 1 206 ? -2.367 -2.572 -9.472 1.00 92.50 206 TYR A C 1
ATOM 1622 O O . TYR A 1 206 ? -2.995 -2.029 -8.562 1.00 92.50 206 TYR A O 1
ATOM 1630 N N . TYR A 1 207 ? -1.614 -3.655 -9.287 1.00 92.50 207 TYR A N 1
ATOM 1631 C CA . TYR A 1 207 ? -1.350 -4.220 -7.962 1.00 92.50 207 TYR A CA 1
ATOM 1632 C C . TYR A 1 207 ? 0.052 -4.821 -7.865 1.00 92.50 207 TYR A C 1
ATOM 1634 O O . TYR A 1 207 ? 0.624 -5.263 -8.861 1.00 92.50 207 TYR A O 1
ATOM 1642 N N . PHE A 1 208 ? 0.604 -4.861 -6.658 1.00 93.94 208 PHE A N 1
ATOM 1643 C CA . PHE A 1 208 ? 1.878 -5.500 -6.368 1.00 93.94 208 PHE A CA 1
ATOM 1644 C C . PHE A 1 208 ? 1.748 -7.014 -6.359 1.00 93.94 208 PHE A C 1
ATOM 1646 O O . PHE A 1 208 ? 0.944 -7.580 -5.622 1.00 93.94 208 PHE A O 1
ATOM 1653 N N . LYS A 1 209 ? 2.618 -7.674 -7.117 1.00 92.00 209 LYS A N 1
ATOM 1654 C CA . LYS A 1 209 ? 2.838 -9.117 -7.015 1.00 92.00 209 LYS A CA 1
ATOM 1655 C C . LYS A 1 209 ? 4.024 -9.442 -6.115 1.00 92.00 209 LYS A C 1
ATOM 1657 O O . LYS A 1 209 ? 4.003 -10.465 -5.440 1.00 92.00 209 LYS A O 1
ATOM 1662 N N . LYS A 1 210 ? 5.059 -8.597 -6.134 1.00 93.56 210 LYS A N 1
ATOM 1663 C CA . LYS A 1 210 ? 6.339 -8.875 -5.477 1.00 93.56 210 LYS A CA 1
ATOM 1664 C C . LYS A 1 210 ? 7.076 -7.592 -5.114 1.00 93.56 210 LYS A C 1
ATOM 1666 O O . LYS A 1 210 ? 7.000 -6.615 -5.861 1.00 93.56 210 LYS A O 1
ATOM 1671 N N . LEU A 1 211 ? 7.848 -7.642 -4.036 1.00 95.75 211 LEU A N 1
ATOM 1672 C CA . LEU A 1 211 ? 8.856 -6.651 -3.684 1.00 95.75 211 LEU A CA 1
ATOM 1673 C C . LEU A 1 211 ? 10.138 -7.355 -3.244 1.00 95.75 211 LEU A C 1
ATOM 1675 O O . LEU A 1 211 ? 10.107 -8.223 -2.373 1.00 95.75 211 LEU A O 1
ATOM 1679 N N . GLU A 1 212 ? 11.267 -6.937 -3.803 1.00 95.12 212 GLU A N 1
ATOM 1680 C CA . GLU A 1 212 ? 12.592 -7.443 -3.447 1.00 95.12 212 GLU A CA 1
ATOM 1681 C C . GLU A 1 212 ? 13.558 -6.291 -3.207 1.00 95.12 212 GLU A C 1
ATOM 1683 O O . GLU A 1 212 ? 13.451 -5.239 -3.837 1.00 95.12 212 GLU A O 1
ATOM 1688 N N . ARG A 1 213 ? 14.528 -6.497 -2.314 1.00 93.06 213 ARG A N 1
ATOM 1689 C CA . ARG A 1 213 ? 15.675 -5.594 -2.190 1.00 93.06 213 ARG A CA 1
ATOM 1690 C C . ARG A 1 213 ? 16.574 -5.775 -3.417 1.00 93.06 213 ARG A C 1
ATOM 1692 O O . ARG A 1 213 ? 16.841 -6.918 -3.794 1.00 93.06 213 ARG A O 1
ATOM 1699 N N . ALA A 1 214 ? 16.977 -4.666 -4.035 1.00 85.38 214 ALA A N 1
ATOM 1700 C CA . ALA A 1 214 ? 17.843 -4.655 -5.216 1.00 85.38 214 ALA A CA 1
ATOM 1701 C C . ALA A 1 214 ? 19.325 -4.862 -4.863 1.00 85.38 214 ALA A C 1
ATOM 1703 O O . ALA A 1 214 ? 19.722 -4.540 -3.717 1.00 85.38 214 ALA A O 1
#